Protein AF-A0A2E7A0W5-F1 (afdb_monomer)

Secondary structure (DSSP, 8-state):
-HHHHHHHHHHHHHHH---HHHHHHHHHHHHHHHHHHH----TT--HHHHHHHHHS-TTTSGGGGHHHHHHHHHHHHHHHHHHHSHHHHHHHHHHHTS--SHHHHHHHHHHHHHHHHHH-HHHHHHHHHHHHHHHHHHHHHTT----HHHHHHHHTTHHHHGGGSTT-HHHHHHTSHHHHTTTS-HHHHTTTT-------TTPPPTT---PPTT---S-GGG--HHHHH-TTS--THHHHHHHHT-

Sequence (246 aa):
MISRLGLSISHVFRKLIPDPLVIAILLTLVTILVALAWGRFEPGSDRWLTILDSWQDSKTGIWKLLAFAMQMSMILLTGHVLASTRPVRACIGLVADLPRGTGSAAAMVGFIAAATGLVNWGFGLIVGALLAREVGRRLSERNIKAHYPLIAAAGYMGLLTWHGGLSGSAPLSMTTTTGAEKVLPTAYVSEGGAIKVLDFGIAKDLSQGKTKTGAGMGTVDYMAPEQYTDAKRVDQRADVYALGMT

Radius of gyration: 25.01 Å; Cα contacts (8 Å, |Δi|>4): 232; chains: 1; bounding box: 59×53×62 Å

Foldseek 3Di:
DVVVVVVVVVVVCVVPDDDPVVVVVVVLVVVLVCCVVPNDDDPPDDSNVVSVCQQPPCCRHDVVCVVVVVVVVCLLVVLQVVCPDPVNLVVLLVQLLPDQEAVSLLVSLLVQLQVLLQAGVNNSLNSSQSSLVNNVVNCVVVVNDYDSVSSNVSSCSSVVNNCVHPHHPLVVLCVDLNSVVVPDPNVVSVVPDDDDDDPCVPPDDLVDDPDDPPPDDDDPQLADPCCVVPVNPDDCVSVVSSVVSD

Structure (mmCIF, N/CA/C/O backbone):
data_AF-A0A2E7A0W5-F1
#
_entry.id   AF-A0A2E7A0W5-F1
#
loop_
_atom_site.group_PDB
_atom_site.id
_atom_site.type_symbol
_atom_site.label_atom_id
_atom_site.label_alt_id
_atom_site.label_comp_id
_atom_site.label_asym_id
_atom_site.label_entity_id
_atom_site.label_seq_id
_atom_site.pdbx_PDB_ins_code
_atom_site.Cartn_x
_atom_site.Cartn_y
_atom_site.Cartn_z
_atom_site.occupancy
_atom_site.B_iso_or_equiv
_atom_site.auth_seq_id
_atom_site.auth_comp_id
_atom_site.auth_asym_id
_atom_site.auth_atom_id
_atom_site.pdbx_PDB_model_num
ATOM 1 N N . MET A 1 1 ? -22.097 -19.209 2.852 1.00 68.81 1 MET A N 1
ATOM 2 C CA . MET A 1 1 ? -21.655 -19.731 1.535 1.00 68.81 1 MET A CA 1
ATOM 3 C C . MET A 1 1 ? -20.421 -18.994 1.024 1.00 68.81 1 MET A C 1
ATOM 5 O O . MET A 1 1 ? -19.425 -19.656 0.776 1.00 68.81 1 MET A O 1
ATOM 9 N N . ILE A 1 2 ? -20.432 -17.656 0.982 1.00 79.69 2 ILE A N 1
ATOM 10 C CA . ILE A 1 2 ? -19.291 -16.832 0.528 1.00 79.69 2 ILE A CA 1
ATOM 11 C C . ILE A 1 2 ? -18.001 -17.100 1.329 1.00 79.69 2 ILE A C 1
ATOM 13 O O . ILE A 1 2 ? -16.942 -17.292 0.743 1.00 79.69 2 ILE A O 1
ATOM 17 N N . SER A 1 3 ? -18.086 -17.211 2.660 1.00 77.88 3 SER A N 1
ATOM 18 C CA . SER A 1 3 ? -16.915 -17.493 3.508 1.00 77.88 3 SER A CA 1
ATOM 19 C C . SER A 1 3 ? -16.262 -18.852 3.226 1.00 77.88 3 SER A C 1
ATOM 21 O O . SER A 1 3 ? -15.040 -18.949 3.197 1.00 77.88 3 SER A O 1
ATOM 23 N N . ARG A 1 4 ? -17.061 -19.898 2.972 1.00 83.12 4 ARG A N 1
ATOM 24 C CA . ARG A 1 4 ? -16.550 -21.235 2.624 1.00 83.12 4 ARG A CA 1
ATOM 25 C C . ARG A 1 4 ? -15.868 -21.233 1.258 1.00 83.12 4 ARG A C 1
ATOM 27 O O . ARG A 1 4 ? -14.782 -21.784 1.138 1.00 83.12 4 ARG A O 1
ATOM 34 N N . LEU A 1 5 ? -16.465 -20.560 0.272 1.00 90.56 5 LEU A N 1
ATOM 35 C CA . LEU A 1 5 ? -15.867 -20.392 -1.053 1.00 90.56 5 LEU A CA 1
ATOM 36 C C . LEU A 1 5 ? -14.518 -19.660 -0.964 1.00 90.56 5 LEU A C 1
ATOM 38 O O . LEU A 1 5 ? -13.530 -20.130 -1.523 1.00 90.56 5 LEU A O 1
ATOM 42 N N . GLY A 1 6 ? -14.452 -18.566 -0.198 1.00 84.88 6 GLY A N 1
ATOM 43 C CA . GLY A 1 6 ? -13.211 -17.817 0.016 1.00 84.88 6 GLY A CA 1
ATOM 44 C C . GLY A 1 6 ? -12.104 -18.656 0.663 1.00 84.88 6 GLY A C 1
ATOM 45 O O . GLY A 1 6 ? -10.953 -18.595 0.235 1.00 84.88 6 GLY A O 1
ATOM 46 N N . LEU A 1 7 ? -12.449 -19.494 1.645 1.00 86.88 7 LEU A N 1
ATOM 47 C CA . LEU A 1 7 ? -11.494 -20.405 2.287 1.00 86.88 7 LEU A CA 1
ATOM 48 C C . LEU A 1 7 ? -10.991 -21.493 1.328 1.00 86.88 7 LEU A C 1
ATOM 50 O O . LEU A 1 7 ? -9.790 -21.761 1.297 1.00 86.88 7 LEU A O 1
ATOM 54 N N . SER A 1 8 ? -11.874 -22.081 0.517 1.00 89.94 8 SER A N 1
ATOM 55 C CA . SER A 1 8 ? -11.492 -23.075 -0.494 1.00 89.94 8 SER A CA 1
ATOM 56 C C . SER A 1 8 ? -10.552 -22.488 -1.549 1.00 89.94 8 SER A C 1
ATOM 58 O O . SER A 1 8 ? -9.517 -23.087 -1.836 1.00 89.94 8 SER A O 1
ATOM 60 N N . ILE A 1 9 ? -10.856 -21.293 -2.070 1.00 91.19 9 ILE A N 1
ATOM 61 C CA . ILE A 1 9 ? -9.987 -20.593 -3.028 1.00 91.19 9 ILE A CA 1
ATOM 62 C C . ILE A 1 9 ? -8.629 -20.288 -2.389 1.00 91.19 9 ILE A C 1
ATOM 64 O O . ILE A 1 9 ? -7.597 -20.569 -2.992 1.00 91.19 9 ILE A O 1
ATOM 68 N N . SER A 1 10 ? -8.608 -19.779 -1.152 1.00 88.50 10 SER A N 1
ATOM 69 C CA . SER A 1 10 ? -7.356 -19.469 -0.450 1.00 88.50 10 SER A CA 1
ATOM 70 C C . SER A 1 10 ? -6.478 -20.706 -0.244 1.00 88.50 10 SER A C 1
ATOM 72 O O . SER A 1 10 ? -5.264 -20.630 -0.423 1.00 88.50 10 SER A O 1
ATOM 74 N N . HIS A 1 11 ? -7.074 -21.854 0.092 1.00 90.94 11 HI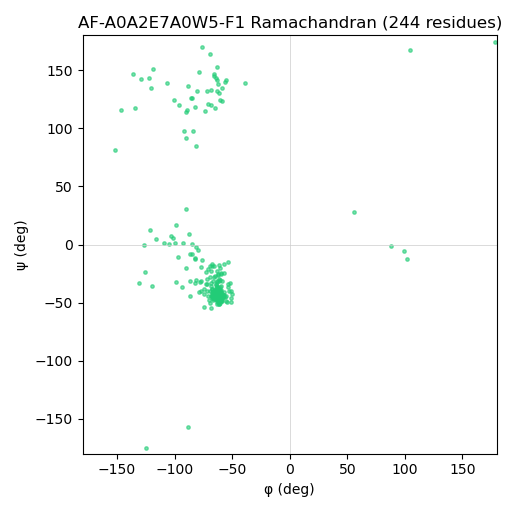S A N 1
ATOM 75 C CA . HIS A 1 11 ? -6.335 -23.102 0.276 1.00 90.94 11 HIS A CA 1
ATOM 76 C C . HIS A 1 11 ? -5.679 -23.578 -1.026 1.00 90.94 11 HIS A C 1
ATOM 78 O O . HIS A 1 11 ? -4.500 -23.924 -1.038 1.00 90.94 11 HIS A O 1
ATOM 84 N N . VAL A 1 12 ? -6.427 -23.544 -2.132 1.00 92.12 12 VAL A N 1
ATOM 85 C CA . VAL A 1 12 ? -5.922 -23.910 -3.462 1.00 92.12 12 VAL A CA 1
ATOM 86 C C . VAL A 1 12 ? -4.816 -22.951 -3.907 1.00 92.12 12 VAL A C 1
ATOM 88 O O . VAL A 1 12 ? -3.745 -23.397 -4.313 1.00 92.12 12 VAL A O 1
ATOM 91 N N . PHE A 1 13 ? -5.032 -21.643 -3.753 1.00 89.50 13 PHE A N 1
ATOM 92 C CA . PHE A 1 13 ? -4.068 -20.601 -4.109 1.00 89.50 13 PHE A CA 1
ATOM 93 C C . PHE A 1 13 ? -2.745 -20.762 -3.349 1.00 89.50 13 PHE A C 1
ATOM 95 O O . PHE A 1 13 ? -1.684 -20.776 -3.965 1.00 89.50 13 PHE A O 1
ATOM 102 N N . ARG A 1 14 ? -2.801 -20.977 -2.025 1.00 85.44 14 ARG A N 1
ATOM 103 C CA . ARG A 1 14 ? -1.613 -21.208 -1.179 1.00 85.44 14 ARG A CA 1
ATOM 104 C C . ARG A 1 14 ? -0.836 -22.471 -1.547 1.00 85.44 14 ARG A C 1
ATOM 106 O O . ARG A 1 14 ? 0.346 -22.548 -1.240 1.00 85.44 14 ARG A O 1
ATOM 113 N N . LYS A 1 15 ? -1.494 -23.467 -2.145 1.00 89.00 15 LYS A N 1
ATOM 114 C CA . LYS A 1 15 ? -0.857 -24.722 -2.564 1.00 89.00 15 LYS A CA 1
ATOM 115 C C . LYS A 1 15 ? -0.235 -24.627 -3.960 1.00 89.00 15 LYS A C 1
ATOM 117 O O . LYS A 1 15 ? 0.734 -25.326 -4.228 1.00 89.00 15 LYS A O 1
ATOM 122 N N . LEU A 1 16 ? -0.813 -23.812 -4.843 1.00 89.06 16 LEU A N 1
ATOM 123 C CA . LEU A 1 16 ? -0.416 -23.731 -6.250 1.00 89.06 16 LEU A CA 1
ATOM 124 C C . LEU A 1 16 ? 0.605 -22.640 -6.539 1.00 89.06 16 LEU A C 1
ATOM 126 O O . LEU A 1 16 ? 1.438 -22.830 -7.419 1.00 89.06 16 LEU A O 1
ATOM 130 N N . ILE A 1 17 ? 0.509 -21.494 -5.868 1.00 88.44 17 ILE A N 1
ATOM 131 C CA . ILE A 1 17 ? 1.304 -20.332 -6.252 1.00 88.44 17 ILE A CA 1
ATOM 132 C C . ILE A 1 17 ? 2.638 -20.358 -5.511 1.00 88.44 17 ILE A C 1
ATOM 134 O O . ILE A 1 17 ? 2.648 -20.277 -4.280 1.00 88.44 17 ILE A O 1
ATOM 138 N N . PRO A 1 18 ? 3.758 -20.492 -6.245 1.00 88.50 18 PRO A N 1
ATOM 139 C CA . PRO A 1 18 ? 5.078 -20.439 -5.650 1.00 88.50 18 PRO A CA 1
ATOM 140 C C . PRO A 1 18 ? 5.387 -19.024 -5.160 1.00 88.50 18 PRO A C 1
ATOM 142 O O . PRO A 1 18 ? 4.735 -18.048 -5.536 1.00 88.50 18 PRO A O 1
ATOM 145 N N . ASP A 1 19 ? 6.407 -18.923 -4.315 1.00 90.44 19 ASP A N 1
ATOM 146 C CA . ASP A 1 19 ? 6.871 -17.640 -3.800 1.00 90.44 19 ASP A CA 1
ATOM 147 C C . ASP A 1 19 ? 7.219 -16.665 -4.952 1.00 90.44 19 ASP A C 1
ATOM 149 O O . ASP A 1 19 ? 7.784 -17.099 -5.965 1.00 90.44 19 ASP A O 1
ATOM 153 N N . PRO A 1 20 ? 6.913 -15.357 -4.836 1.00 89.94 20 PRO A N 1
ATOM 154 C CA . PRO A 1 20 ? 7.241 -14.370 -5.865 1.00 89.94 20 PRO A CA 1
ATOM 155 C C . PRO A 1 20 ? 8.709 -14.388 -6.310 1.00 89.94 20 PRO A C 1
ATOM 157 O O . PRO A 1 20 ? 8.988 -14.171 -7.491 1.00 89.94 20 PRO A O 1
ATOM 160 N N . LEU A 1 21 ? 9.649 -14.694 -5.409 1.00 89.69 21 LEU A N 1
ATOM 161 C CA . LEU A 1 21 ? 11.065 -14.831 -5.745 1.00 89.69 21 LEU A CA 1
ATOM 162 C C . LEU A 1 21 ? 11.312 -16.016 -6.684 1.00 89.69 21 LEU A C 1
ATOM 164 O O . LEU A 1 21 ? 12.078 -15.896 -7.637 1.00 89.69 21 LEU A O 1
ATOM 168 N N . VAL A 1 22 ? 10.638 -17.145 -6.455 1.00 92.81 22 VAL A N 1
ATOM 169 C CA . VAL A 1 22 ? 10.733 -18.325 -7.328 1.00 92.81 22 VAL A CA 1
ATOM 170 C C . VAL A 1 22 ? 10.228 -17.978 -8.724 1.00 92.81 22 VAL A C 1
ATOM 172 O O . VAL A 1 22 ? 10.889 -18.296 -9.711 1.00 92.81 22 VAL A O 1
ATOM 175 N N . ILE A 1 23 ? 9.100 -17.270 -8.817 1.00 92.94 23 ILE A N 1
ATOM 176 C CA . ILE A 1 23 ? 8.558 -16.800 -10.098 1.00 92.94 23 ILE A CA 1
ATOM 177 C C . ILE A 1 23 ? 9.567 -15.884 -10.802 1.00 92.94 23 ILE A C 1
ATOM 179 O O . ILE A 1 23 ? 9.835 -16.075 -11.986 1.00 92.94 23 ILE A O 1
ATOM 183 N N . ALA A 1 24 ? 10.164 -14.928 -10.085 1.00 91.00 24 ALA A N 1
ATOM 184 C CA . ALA A 1 24 ? 11.151 -14.007 -10.646 1.00 91.00 24 ALA A CA 1
ATOM 185 C C . ALA A 1 24 ? 12.403 -14.731 -11.175 1.00 91.00 24 ALA A C 1
ATOM 187 O O . ALA A 1 24 ? 12.871 -14.428 -12.276 1.00 91.00 24 ALA A O 1
ATOM 188 N N . ILE A 1 25 ? 12.918 -15.721 -10.438 1.00 93.56 25 ILE A N 1
ATOM 189 C CA . ILE A 1 25 ? 14.057 -16.545 -10.869 1.00 93.56 25 ILE A CA 1
ATOM 190 C C . ILE A 1 25 ? 13.692 -17.345 -12.124 1.00 93.56 25 ILE A C 1
ATOM 192 O O . ILE A 1 25 ? 14.437 -17.321 -13.103 1.00 93.56 25 ILE A O 1
ATOM 196 N N . LEU A 1 26 ? 12.531 -18.005 -12.140 1.00 95.19 26 LEU A N 1
ATOM 197 C CA . LEU A 1 26 ? 12.076 -18.779 -13.297 1.00 95.19 26 LEU A CA 1
ATOM 198 C C . LEU A 1 26 ? 11.901 -17.900 -14.538 1.00 95.19 26 LEU A C 1
ATOM 200 O O . LEU A 1 26 ? 12.388 -18.255 -15.608 1.00 95.19 26 LEU A O 1
ATOM 204 N N . LEU A 1 27 ? 11.265 -16.735 -14.401 1.00 94.81 27 LEU A N 1
ATOM 205 C CA . LEU A 1 27 ? 11.110 -15.784 -15.502 1.00 94.81 27 LEU A CA 1
ATOM 206 C C . LEU A 1 27 ? 12.458 -15.259 -16.000 1.00 94.81 27 LEU A C 1
ATOM 208 O O . LEU A 1 27 ? 12.627 -15.093 -17.205 1.00 94.81 27 LEU A O 1
ATOM 212 N N . THR A 1 28 ? 13.428 -15.052 -15.108 1.00 94.19 28 THR A N 1
ATOM 213 C CA . THR A 1 28 ? 14.794 -14.663 -15.491 1.00 94.19 28 THR A CA 1
ATOM 214 C C . THR A 1 28 ? 15.444 -15.749 -16.346 1.00 94.19 28 THR A C 1
ATOM 216 O O . THR A 1 28 ? 15.940 -15.458 -17.432 1.00 94.19 28 THR A O 1
ATOM 219 N N . LEU A 1 29 ? 15.376 -17.013 -15.916 1.00 95.62 29 LEU A N 1
ATOM 220 C CA . LEU A 1 29 ? 15.913 -18.147 -16.673 1.00 95.62 29 LEU A CA 1
ATOM 221 C C . LEU A 1 29 ? 15.225 -18.302 -18.033 1.00 95.62 29 LEU A C 1
ATOM 223 O O . LEU A 1 29 ? 15.898 -18.453 -19.049 1.00 95.62 29 LEU A O 1
ATOM 227 N N . VAL A 1 30 ? 13.894 -18.210 -18.075 1.00 96.88 30 VAL A N 1
ATOM 228 C CA . VAL A 1 30 ? 13.128 -18.261 -19.328 1.00 96.88 30 VAL A CA 1
ATOM 229 C C . VAL A 1 30 ? 13.537 -17.119 -20.258 1.00 96.88 30 VAL A C 1
ATOM 231 O O . VAL A 1 30 ? 13.766 -17.354 -21.440 1.00 96.88 30 VAL A O 1
ATOM 234 N N . THR A 1 31 ? 13.694 -15.903 -19.734 1.00 95.12 31 THR A N 1
ATOM 235 C CA . THR A 1 31 ? 14.120 -14.737 -20.523 1.00 95.12 31 THR A CA 1
ATOM 236 C C . THR A 1 31 ? 15.517 -14.943 -21.106 1.00 95.12 31 THR A C 1
ATOM 238 O O . THR A 1 31 ? 15.729 -14.660 -22.281 1.00 95.12 31 THR A O 1
ATOM 241 N N . ILE A 1 32 ? 16.450 -15.505 -20.330 1.00 95.31 32 ILE A N 1
ATOM 242 C CA . ILE A 1 32 ? 17.797 -15.859 -20.798 1.00 95.31 32 ILE A CA 1
ATOM 243 C C . ILE A 1 32 ? 17.732 -16.906 -21.919 1.00 95.31 32 ILE A C 1
ATOM 245 O O . ILE A 1 32 ? 18.380 -16.738 -22.949 1.00 95.31 32 ILE A O 1
ATOM 249 N N . LEU A 1 33 ? 16.926 -17.962 -21.763 1.00 96.06 33 LEU A N 1
ATOM 250 C CA . LEU A 1 33 ? 16.770 -19.004 -22.786 1.00 96.06 33 LEU A CA 1
ATOM 251 C C . LEU A 1 33 ? 16.175 -18.447 -24.084 1.00 96.06 33 LEU A C 1
ATOM 253 O O . LEU A 1 33 ? 16.664 -18.749 -25.172 1.00 96.06 33 LEU A O 1
ATOM 257 N N . VAL A 1 34 ? 15.152 -17.598 -23.975 1.00 96.75 34 VAL A N 1
ATOM 258 C CA . VAL A 1 34 ? 14.539 -16.922 -25.125 1.00 96.75 34 VAL A CA 1
ATOM 259 C C . VAL A 1 34 ? 15.539 -15.978 -25.796 1.00 96.75 34 VAL A C 1
ATOM 261 O O . VAL A 1 34 ? 15.630 -15.968 -27.023 1.00 96.75 34 VAL A O 1
ATOM 264 N N . ALA A 1 35 ? 16.333 -15.234 -25.021 1.00 95.12 35 ALA A N 1
ATOM 265 C CA . ALA A 1 35 ? 17.380 -14.364 -25.548 1.00 95.12 35 ALA A CA 1
ATOM 266 C C . ALA A 1 35 ? 18.480 -15.158 -26.271 1.00 95.12 35 ALA A C 1
ATOM 268 O O . ALA A 1 35 ? 18.932 -14.740 -27.330 1.00 95.12 35 ALA A O 1
ATOM 269 N N . LEU A 1 36 ? 18.879 -16.329 -25.771 1.00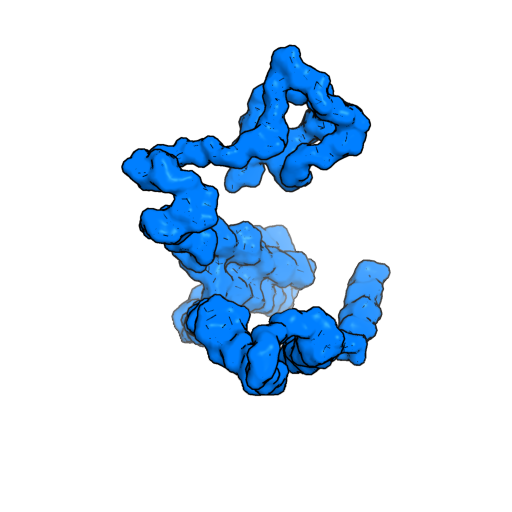 93.19 36 LEU A N 1
ATOM 270 C CA . LEU A 1 36 ? 19.849 -17.190 -26.457 1.00 93.19 36 LEU A CA 1
ATOM 271 C C . LEU A 1 36 ? 19.300 -17.771 -27.768 1.00 93.19 36 LEU A C 1
ATOM 273 O O . LEU A 1 36 ? 20.041 -17.871 -28.749 1.00 93.19 36 LEU A O 1
ATOM 277 N N . ALA A 1 37 ? 18.019 -18.147 -27.787 1.00 94.19 37 ALA A N 1
ATOM 278 C CA . ALA A 1 37 ? 17.377 -18.765 -28.944 1.00 94.19 37 ALA A CA 1
ATOM 279 C C . ALA A 1 37 ? 17.030 -17.758 -30.055 1.00 94.19 37 ALA A C 1
ATOM 281 O O . ALA A 1 37 ? 17.210 -18.063 -31.233 1.00 94.19 37 ALA A O 1
ATOM 282 N N . TRP A 1 38 ? 16.550 -16.564 -29.692 1.00 95.56 38 TRP A N 1
ATOM 283 C CA . TRP A 1 38 ? 15.999 -15.575 -30.633 1.00 95.56 38 TRP A CA 1
ATOM 284 C C . TRP A 1 38 ? 16.627 -14.177 -30.550 1.00 95.56 38 TRP A C 1
ATOM 286 O O . TRP A 1 38 ? 16.232 -13.284 -31.303 1.00 95.56 38 TRP A O 1
ATOM 296 N N . GLY A 1 39 ? 17.595 -13.959 -29.662 1.00 89.62 39 GLY A N 1
ATOM 297 C CA . GLY A 1 39 ? 18.275 -12.675 -29.519 1.00 89.62 39 GLY A CA 1
ATOM 298 C C . GLY A 1 39 ? 19.102 -12.312 -30.749 1.00 89.62 39 GLY A C 1
ATOM 299 O O . GLY A 1 39 ? 19.692 -13.164 -31.418 1.00 89.62 39 GLY A O 1
ATOM 300 N N . ARG A 1 40 ? 19.147 -11.013 -31.049 1.00 92.00 40 ARG A N 1
ATOM 301 C CA . ARG A 1 40 ? 20.018 -10.451 -32.082 1.00 92.00 40 ARG A CA 1
ATOM 302 C C . ARG A 1 40 ? 21.285 -9.945 -31.409 1.00 92.00 40 ARG A C 1
ATOM 304 O O . ARG A 1 40 ? 21.207 -9.074 -30.551 1.00 92.00 40 ARG A O 1
ATOM 311 N N . PHE A 1 41 ? 22.419 -10.502 -31.810 1.00 92.69 41 PHE A N 1
ATOM 312 C CA . PHE A 1 41 ? 23.734 -10.195 -31.254 1.00 92.69 41 PHE A CA 1
ATOM 313 C C . PHE A 1 41 ? 24.633 -9.623 -32.344 1.00 92.69 41 PHE A C 1
ATOM 315 O O . PHE A 1 41 ? 24.463 -9.954 -33.522 1.00 92.69 41 PHE A O 1
ATOM 322 N N . GLU A 1 42 ? 25.578 -8.770 -31.957 1.00 90.94 42 GLU A N 1
ATOM 323 C CA . GLU A 1 42 ? 26.577 -8.251 -32.886 1.00 90.94 42 GLU A CA 1
ATOM 324 C C . GLU A 1 42 ? 27.464 -9.392 -33.421 1.00 90.94 42 GLU A C 1
ATOM 326 O O . GLU A 1 42 ? 27.792 -10.329 -32.685 1.00 90.94 42 GLU A O 1
ATOM 331 N N . PRO A 1 43 ? 27.852 -9.366 -34.710 1.00 87.69 43 PRO A N 1
ATOM 332 C CA . PRO A 1 43 ? 28.704 -10.404 -35.276 1.00 87.69 43 PRO A CA 1
ATOM 333 C C . PRO A 1 43 ? 30.037 -10.510 -34.522 1.00 87.69 43 PRO A C 1
ATOM 335 O O . PRO A 1 43 ? 30.778 -9.538 -34.426 1.00 87.69 43 PRO A O 1
ATOM 338 N N . GLY A 1 44 ? 30.352 -11.704 -34.013 1.00 86.44 44 GLY A N 1
ATOM 339 C CA . GLY A 1 44 ? 31.598 -11.971 -33.285 1.00 86.44 44 GLY A CA 1
ATOM 340 C C . GLY A 1 44 ? 31.554 -11.694 -31.779 1.00 86.44 44 GLY A C 1
ATOM 341 O O . GLY A 1 44 ? 32.551 -11.963 -31.110 1.00 86.44 44 GLY A O 1
ATOM 342 N N . SER A 1 45 ? 30.433 -11.216 -31.224 1.00 89.31 45 SER A N 1
ATOM 343 C CA . SER A 1 45 ? 30.285 -11.076 -29.773 1.00 89.31 45 SER A CA 1
ATOM 344 C C . SER A 1 45 ? 29.956 -12.412 -29.093 1.00 89.31 45 SER A C 1
ATOM 346 O O . SER A 1 45 ? 29.285 -13.286 -29.656 1.00 89.31 45 SER A O 1
ATOM 348 N N . ASP A 1 46 ? 30.418 -12.577 -27.852 1.00 92.19 46 ASP A N 1
ATOM 349 C CA . ASP A 1 46 ? 29.999 -13.695 -27.011 1.00 92.19 46 ASP A CA 1
ATOM 350 C C . ASP A 1 46 ? 28.561 -13.445 -26.535 1.00 92.19 46 ASP A C 1
ATOM 352 O O . ASP A 1 46 ? 28.271 -12.493 -25.799 1.00 92.19 46 ASP A O 1
ATOM 356 N N . ARG A 1 47 ? 27.639 -14.306 -26.978 1.00 91.50 47 ARG A N 1
ATOM 357 C CA . ARG A 1 47 ? 26.208 -14.183 -26.675 1.00 91.50 47 ARG A CA 1
ATOM 358 C C . ARG A 1 47 ? 25.926 -14.282 -25.179 1.00 91.50 47 ARG A C 1
ATOM 360 O O . ARG A 1 47 ? 25.042 -13.585 -24.691 1.00 91.50 47 ARG A O 1
ATOM 367 N N . TRP A 1 48 ? 26.654 -15.136 -24.459 1.00 92.56 48 TRP A N 1
ATOM 368 C CA . TRP A 1 48 ? 26.443 -15.333 -23.029 1.00 92.56 48 TRP A CA 1
ATOM 369 C C . TRP A 1 48 ? 26.890 -14.109 -22.238 1.00 92.56 48 TRP A C 1
ATOM 371 O O . TRP A 1 48 ? 26.118 -13.599 -21.426 1.00 92.56 48 TRP A O 1
ATOM 381 N N . LEU A 1 49 ? 28.086 -13.590 -22.530 1.00 92.56 49 LEU A N 1
ATOM 382 C CA . LEU A 1 49 ? 28.580 -12.362 -21.902 1.00 92.56 49 LEU A CA 1
ATOM 383 C C . LEU A 1 49 ? 27.664 -11.174 -22.208 1.00 92.56 49 LEU A C 1
ATOM 385 O O . LEU A 1 49 ? 27.293 -10.452 -21.292 1.00 92.56 49 LEU A O 1
ATOM 389 N N . THR A 1 50 ? 27.193 -11.039 -23.452 1.00 93.69 50 THR A N 1
ATOM 390 C CA . THR A 1 50 ? 26.263 -9.960 -23.837 1.00 93.69 50 THR A CA 1
ATOM 391 C C . THR A 1 50 ? 24.957 -10.006 -23.028 1.00 93.69 50 THR A C 1
ATOM 393 O O . THR A 1 50 ? 24.450 -8.971 -22.588 1.00 93.69 50 THR A O 1
ATOM 396 N N . ILE A 1 51 ? 24.394 -11.203 -22.812 1.00 94.19 51 ILE A N 1
ATOM 397 C CA . ILE A 1 51 ? 23.183 -11.378 -21.992 1.00 94.19 51 ILE A CA 1
ATOM 398 C C . ILE A 1 51 ? 23.475 -11.076 -20.524 1.00 94.19 51 ILE A C 1
ATOM 400 O O . ILE A 1 51 ? 22.673 -10.398 -19.882 1.00 94.19 51 ILE A O 1
ATOM 404 N N . LEU A 1 52 ? 24.597 -11.565 -19.993 1.00 93.62 52 LEU A N 1
ATOM 405 C CA . LEU A 1 52 ? 24.981 -11.329 -18.605 1.00 93.62 52 LEU A CA 1
ATOM 406 C C . LEU A 1 52 ? 25.181 -9.833 -18.341 1.00 93.62 52 LEU A C 1
ATOM 408 O O . LEU A 1 52 ? 24.638 -9.325 -17.363 1.00 93.62 52 LEU A O 1
ATOM 412 N N . ASP A 1 53 ? 25.865 -9.132 -19.245 1.00 93.12 53 ASP A N 1
ATOM 413 C CA . ASP A 1 53 ? 26.074 -7.684 -19.200 1.00 93.12 53 ASP A CA 1
ATOM 414 C C . ASP A 1 53 ? 24.754 -6.920 -19.249 1.00 93.12 53 ASP A C 1
ATOM 416 O O . ASP A 1 53 ? 24.536 -6.011 -18.451 1.00 93.12 53 ASP A O 1
ATOM 420 N N . SER A 1 54 ? 23.824 -7.346 -20.105 1.00 92.25 54 SER A N 1
ATOM 421 C CA . SER A 1 54 ?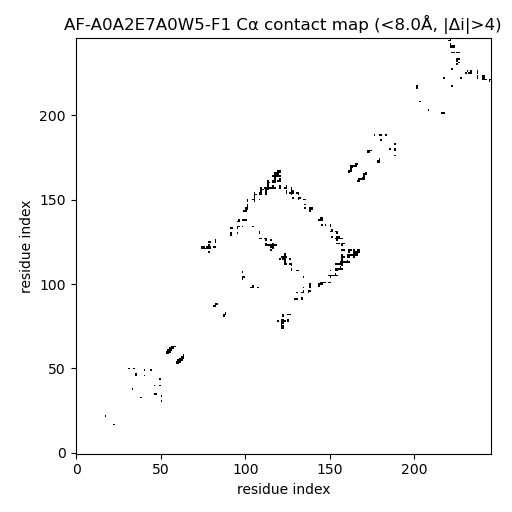 22.479 -6.763 -20.165 1.00 92.25 54 SER A CA 1
ATOM 422 C C . SER A 1 54 ? 21.681 -7.013 -18.880 1.00 92.25 54 SER A C 1
ATOM 424 O O . SER A 1 54 ? 20.947 -6.144 -18.413 1.00 92.25 54 SER A O 1
ATOM 426 N N . TRP A 1 55 ? 21.815 -8.198 -18.281 1.00 93.19 55 TRP A N 1
ATOM 427 C CA . TRP A 1 55 ? 21.108 -8.564 -17.055 1.00 93.19 55 TRP A CA 1
ATOM 428 C C . TRP A 1 55 ? 21.646 -7.823 -15.825 1.00 93.19 55 TRP A C 1
ATOM 430 O O . TRP A 1 55 ? 20.854 -7.376 -14.994 1.00 93.19 55 TRP A O 1
ATOM 440 N N . GLN A 1 56 ? 22.966 -7.650 -15.717 1.00 92.75 56 GLN A N 1
ATOM 441 C CA . GLN A 1 56 ? 23.609 -6.907 -14.628 1.00 92.75 56 GLN A CA 1
ATOM 442 C C . GLN A 1 56 ? 23.664 -5.393 -14.868 1.00 92.75 56 GLN A C 1
ATOM 444 O O . GLN A 1 56 ? 24.201 -4.668 -14.031 1.00 92.75 56 GLN A O 1
ATOM 449 N N . ASP A 1 57 ? 23.149 -4.891 -15.990 1.00 91.75 57 ASP A N 1
ATOM 450 C CA . ASP A 1 57 ? 23.218 -3.468 -16.293 1.00 91.75 57 ASP A CA 1
ATOM 451 C C . ASP A 1 57 ? 22.454 -2.632 -15.253 1.00 91.75 57 ASP A C 1
ATOM 453 O O . ASP A 1 57 ? 21.341 -2.950 -14.823 1.00 91.75 57 ASP A O 1
ATOM 457 N N . SER A 1 58 ? 23.054 -1.510 -14.865 1.00 85.19 58 SER A N 1
ATOM 458 C CA . SER A 1 58 ? 22.501 -0.623 -13.837 1.00 85.19 58 SER A CA 1
ATOM 459 C C . SER A 1 58 ? 21.283 0.179 -14.305 1.00 85.19 58 SER A C 1
ATOM 461 O O . SER A 1 58 ? 20.475 0.606 -13.479 1.00 85.19 58 SER A O 1
ATOM 463 N N . LYS A 1 59 ? 21.123 0.391 -15.618 1.00 85.69 59 LYS A N 1
ATOM 464 C CA . LYS A 1 59 ? 20.064 1.237 -16.194 1.00 85.69 59 LYS A CA 1
ATOM 465 C C . LYS A 1 59 ? 18.868 0.432 -16.692 1.00 85.69 59 LYS A C 1
ATOM 467 O O . LYS A 1 59 ? 17.739 0.927 -16.669 1.00 85.69 59 LYS A O 1
ATOM 472 N N . THR A 1 60 ? 19.108 -0.783 -17.163 1.00 86.25 60 THR A N 1
ATOM 473 C CA . THR A 1 60 ? 18.133 -1.622 -17.870 1.00 86.25 60 THR A CA 1
ATOM 474 C C . THR A 1 60 ? 17.968 -3.007 -17.254 1.00 86.25 60 THR A C 1
ATOM 476 O O . THR A 1 60 ? 16.894 -3.588 -17.396 1.00 86.25 60 THR A O 1
ATOM 479 N N . GLY A 1 61 ? 18.978 -3.490 -16.529 1.00 88.06 61 GLY A N 1
ATOM 480 C CA . GLY A 1 61 ? 19.000 -4.803 -15.900 1.00 88.06 61 GLY A CA 1
ATOM 481 C C . GLY A 1 61 ? 18.412 -4.833 -14.487 1.00 88.06 61 GLY A C 1
ATOM 482 O O . GLY A 1 61 ? 17.613 -3.982 -14.080 1.00 88.06 61 GLY A O 1
ATOM 483 N N . ILE A 1 62 ? 18.821 -5.842 -13.717 1.00 87.50 62 ILE A N 1
ATOM 484 C CA . ILE A 1 62 ? 18.259 -6.176 -12.401 1.00 87.50 62 ILE A CA 1
ATOM 485 C C . ILE A 1 62 ? 18.421 -5.054 -11.366 1.00 87.50 62 ILE A C 1
ATOM 487 O O . ILE A 1 62 ? 17.568 -4.874 -10.495 1.00 87.50 62 ILE A O 1
ATOM 491 N N . TRP A 1 63 ? 19.476 -4.246 -11.480 1.00 88.69 63 TRP A N 1
ATOM 492 C CA . TRP A 1 63 ? 19.777 -3.197 -10.503 1.00 88.69 63 TRP A CA 1
ATOM 493 C C . TRP A 1 63 ? 18.989 -1.908 -10.715 1.00 88.69 63 TRP A C 1
ATOM 495 O O . TRP A 1 63 ? 18.939 -1.079 -9.804 1.00 88.69 63 TRP A O 1
ATOM 505 N N . LYS A 1 64 ? 18.309 -1.757 -11.859 1.00 86.44 64 LYS A N 1
ATOM 506 C CA . LYS A 1 64 ? 17.503 -0.571 -12.186 1.00 86.44 64 LYS A CA 1
ATOM 507 C C . LYS A 1 64 ? 16.514 -0.212 -11.078 1.00 86.44 64 LYS A C 1
ATOM 509 O O . LYS A 1 64 ? 16.295 0.960 -10.780 1.00 86.44 64 LYS A O 1
ATOM 514 N N . LEU A 1 65 ? 15.897 -1.229 -10.481 1.00 84.00 65 LEU A N 1
ATOM 515 C CA . LEU A 1 65 ? 14.871 -1.062 -9.457 1.00 84.00 65 LEU A CA 1
ATOM 516 C C . LEU A 1 65 ? 15.408 -1.245 -8.038 1.00 84.00 65 LEU A C 1
ATOM 518 O O . LEU A 1 65 ? 14.621 -1.121 -7.108 1.00 84.00 65 LEU A O 1
ATOM 522 N N . LEU A 1 66 ? 16.708 -1.497 -7.835 1.00 88.56 66 LEU A N 1
ATOM 523 C CA . LEU A 1 66 ? 17.246 -1.761 -6.497 1.00 88.56 66 LEU A CA 1
ATOM 524 C C . LEU A 1 66 ? 17.043 -0.558 -5.573 1.00 88.56 66 LEU A C 1
ATOM 526 O O . LEU A 1 66 ? 16.490 -0.707 -4.487 1.00 88.56 66 LEU A O 1
ATOM 530 N N . ALA A 1 67 ? 17.442 0.639 -6.011 1.00 85.06 67 ALA A N 1
ATOM 531 C CA . ALA A 1 67 ? 17.280 1.852 -5.210 1.00 85.06 67 ALA A CA 1
ATOM 532 C C . ALA A 1 67 ? 15.802 2.106 -4.872 1.00 85.06 67 ALA A C 1
ATOM 534 O O . ALA A 1 67 ? 15.462 2.352 -3.716 1.00 85.06 67 ALA A O 1
ATOM 535 N N . PHE A 1 68 ? 14.919 1.956 -5.863 1.00 83.81 68 PHE A N 1
ATOM 536 C CA . PHE A 1 68 ? 13.476 2.086 -5.676 1.00 83.81 68 PHE A CA 1
ATOM 537 C C . PHE A 1 68 ? 12.922 1.033 -4.700 1.00 83.81 68 PHE A C 1
ATOM 539 O O . PHE A 1 68 ? 12.218 1.372 -3.753 1.00 83.81 68 PHE A O 1
ATOM 546 N N . ALA A 1 69 ? 13.285 -0.240 -4.858 1.00 86.44 69 ALA A N 1
ATOM 547 C CA . ALA A 1 69 ? 12.854 -1.325 -3.980 1.00 86.44 69 ALA A CA 1
ATOM 548 C C . ALA A 1 69 ? 13.345 -1.127 -2.537 1.00 86.44 69 ALA A C 1
ATOM 550 O O . ALA A 1 69 ? 12.588 -1.357 -1.590 1.00 86.44 69 ALA A O 1
ATOM 551 N N . MET A 1 70 ? 14.578 -0.645 -2.356 1.00 90.94 70 MET A N 1
ATOM 552 C CA . MET A 1 70 ? 15.131 -0.308 -1.044 1.00 90.94 70 MET A CA 1
ATOM 553 C C . MET A 1 70 ? 14.375 0.850 -0.393 1.00 90.94 70 MET A C 1
ATOM 555 O O . MET A 1 70 ? 14.048 0.766 0.790 1.00 90.94 70 MET A O 1
ATOM 559 N N . GLN A 1 71 ? 14.035 1.893 -1.155 1.00 87.31 71 GLN A N 1
ATOM 560 C CA . GLN A 1 71 ? 13.207 3.000 -0.671 1.00 87.31 71 GLN A CA 1
ATOM 561 C C . GLN A 1 71 ? 11.835 2.499 -0.202 1.00 87.31 71 GLN A C 1
ATOM 563 O O . GLN A 1 71 ? 11.430 2.786 0.924 1.00 87.31 71 GLN A O 1
ATOM 568 N N . MET A 1 72 ? 11.150 1.686 -1.011 1.00 85.38 72 MET A N 1
ATOM 569 C CA . MET A 1 72 ? 9.840 1.128 -0.652 1.00 85.38 72 MET A CA 1
ATOM 570 C C . MET A 1 72 ? 9.917 0.206 0.575 1.00 85.38 72 MET A C 1
ATOM 572 O O . MET A 1 72 ? 9.069 0.289 1.466 1.00 85.38 72 MET A O 1
ATOM 576 N N . SER A 1 73 ? 10.966 -0.617 0.673 1.00 89.38 73 SER A N 1
ATOM 577 C CA . SER A 1 73 ? 11.211 -1.491 1.829 1.00 89.38 73 SER A CA 1
ATOM 578 C C . SER A 1 73 ? 11.461 -0.690 3.106 1.00 89.38 73 SER A C 1
ATOM 580 O O . SER A 1 73 ? 10.916 -1.019 4.158 1.00 89.38 73 SER A O 1
ATOM 582 N N . MET A 1 74 ? 12.241 0.391 3.019 1.00 90.69 74 MET A N 1
ATOM 583 C CA . MET A 1 74 ? 12.484 1.289 4.147 1.00 90.69 74 MET A CA 1
ATOM 584 C C . MET A 1 74 ? 11.218 2.004 4.595 1.00 90.69 74 MET A C 1
ATOM 586 O O . MET A 1 74 ? 10.990 2.087 5.798 1.00 90.69 74 MET A O 1
ATOM 590 N N . ILE A 1 75 ? 10.364 2.460 3.677 1.00 87.44 75 ILE A N 1
ATOM 591 C CA . ILE A 1 75 ? 9.091 3.096 4.044 1.00 87.44 75 ILE A CA 1
ATOM 592 C C . ILE A 1 75 ? 8.199 2.122 4.827 1.00 87.44 75 ILE A C 1
ATOM 594 O O . ILE A 1 75 ? 7.670 2.486 5.878 1.00 87.44 75 ILE A O 1
ATOM 598 N N . LEU A 1 76 ? 8.076 0.871 4.373 1.00 86.69 76 LEU A N 1
ATOM 599 C CA . LEU A 1 76 ? 7.300 -0.149 5.086 1.00 86.69 76 LEU A CA 1
ATOM 600 C C . LEU A 1 76 ? 7.916 -0.515 6.439 1.00 86.69 76 LEU A C 1
ATOM 602 O O . LEU A 1 76 ? 7.201 -0.566 7.441 1.00 86.69 76 LEU A O 1
ATOM 606 N N . LEU A 1 77 ? 9.231 -0.748 6.491 1.00 92.06 77 LEU A N 1
ATOM 607 C CA . LEU A 1 77 ? 9.920 -1.118 7.726 1.00 92.06 77 LEU A CA 1
ATOM 608 C C . LEU A 1 77 ? 9.826 -0.001 8.766 1.00 92.06 77 LEU A C 1
ATOM 610 O O . LEU A 1 77 ? 9.447 -0.251 9.907 1.00 92.06 77 LEU A O 1
ATOM 614 N N . THR A 1 78 ? 10.143 1.233 8.382 1.00 92.19 78 THR A N 1
ATOM 615 C CA . THR A 1 78 ? 10.090 2.385 9.291 1.00 92.19 78 THR A CA 1
ATOM 616 C C . THR A 1 78 ? 8.659 2.694 9.720 1.00 92.19 78 THR A C 1
ATOM 618 O O . THR A 1 78 ? 8.427 2.921 10.907 1.00 92.19 78 THR A O 1
ATOM 621 N N . GLY A 1 79 ? 7.685 2.594 8.809 1.00 89.88 79 GLY A N 1
ATOM 622 C CA . GLY A 1 79 ? 6.262 2.689 9.135 1.00 89.88 79 GLY A CA 1
ATOM 623 C C . GLY A 1 79 ? 5.831 1.638 10.161 1.00 89.88 79 GLY A C 1
ATOM 624 O O . GLY A 1 79 ? 5.160 1.963 11.142 1.00 89.88 79 GLY A O 1
ATOM 625 N N . HIS A 1 80 ? 6.283 0.392 10.002 1.00 90.88 80 HIS A N 1
ATOM 626 C CA . HIS A 1 80 ? 6.025 -0.686 10.955 1.00 90.88 80 HIS A CA 1
ATOM 627 C C . HIS A 1 80 ? 6.690 -0.459 12.316 1.00 90.88 80 HIS A C 1
ATOM 629 O O . HIS A 1 80 ? 6.053 -0.658 13.357 1.00 90.88 80 HIS A O 1
ATOM 635 N N . VAL A 1 81 ? 7.958 -0.042 12.324 1.00 93.56 81 VAL A N 1
ATOM 636 C CA . VAL A 1 81 ? 8.708 0.261 13.548 1.00 93.56 81 VAL A CA 1
ATOM 637 C C . VAL A 1 81 ? 8.009 1.376 14.319 1.00 93.56 81 VAL A C 1
ATOM 639 O O . VAL A 1 81 ? 7.726 1.200 15.504 1.00 93.56 81 VAL A O 1
ATOM 642 N N . LEU A 1 82 ? 7.644 2.472 13.645 1.00 92.75 82 LEU A N 1
ATOM 643 C CA . LEU A 1 82 ? 6.916 3.591 14.240 1.00 92.75 82 LEU A CA 1
ATOM 644 C C . LEU A 1 82 ? 5.570 3.140 14.819 1.00 92.75 82 LEU A C 1
ATOM 646 O O . LEU A 1 82 ? 5.279 3.415 15.985 1.00 92.75 82 LEU A O 1
ATOM 650 N N . ALA A 1 83 ? 4.779 2.389 14.049 1.00 89.44 83 ALA A N 1
ATOM 651 C CA . ALA A 1 83 ? 3.486 1.872 14.496 1.00 89.44 83 ALA A CA 1
ATOM 652 C C . ALA A 1 83 ? 3.598 0.909 15.692 1.00 89.44 83 ALA A C 1
ATOM 654 O O . ALA A 1 83 ? 2.667 0.771 16.486 1.00 89.44 83 ALA A O 1
ATOM 655 N N . SER A 1 84 ? 4.748 0.253 15.848 1.00 88.94 84 SER A N 1
ATOM 656 C CA . SER A 1 84 ? 5.010 -0.680 16.941 1.00 88.94 84 SER A CA 1
ATOM 657 C C . SER A 1 84 ? 5.501 -0.017 18.226 1.00 88.94 84 SER A C 1
ATOM 659 O O . SER A 1 84 ? 5.573 -0.703 19.249 1.00 88.94 84 SER A O 1
ATOM 661 N N . THR A 1 85 ? 5.808 1.282 18.208 1.00 95.19 85 THR A N 1
ATOM 662 C CA . THR A 1 85 ? 6.281 2.015 19.389 1.00 95.19 85 THR A CA 1
ATOM 663 C C . THR A 1 85 ? 5.236 2.053 20.510 1.00 95.19 85 THR A C 1
ATOM 665 O O . THR A 1 85 ? 4.024 1.997 20.283 1.00 95.19 85 THR A O 1
ATOM 668 N N . ARG A 1 86 ? 5.709 2.170 21.760 1.00 95.81 86 ARG A N 1
ATOM 669 C CA . ARG A 1 86 ? 4.838 2.250 22.947 1.00 95.81 86 ARG A CA 1
ATOM 670 C C . ARG A 1 86 ? 3.809 3.390 22.867 1.00 95.81 86 ARG A C 1
ATOM 672 O O . ARG A 1 86 ? 2.650 3.108 23.165 1.00 95.81 86 ARG A O 1
ATOM 679 N N . PRO A 1 87 ? 4.163 4.621 22.440 1.00 95.25 87 PRO A N 1
ATOM 680 C CA . PRO A 1 87 ? 3.197 5.716 22.355 1.00 95.25 87 PRO A CA 1
ATOM 681 C C . PRO A 1 87 ? 2.067 5.429 21.365 1.00 95.25 87 PRO A C 1
ATOM 683 O O . PRO A 1 87 ? 0.901 5.586 21.713 1.00 95.25 87 PRO A O 1
ATOM 686 N N . VAL A 1 88 ? 2.383 4.925 20.166 1.00 93.69 88 VAL A N 1
ATOM 687 C CA . VAL A 1 88 ? 1.355 4.608 19.160 1.00 93.69 88 VAL A CA 1
ATOM 688 C C . VAL A 1 88 ? 0.445 3.490 19.663 1.00 93.69 88 VAL A C 1
ATOM 690 O O . VAL A 1 88 ? -0.775 3.614 19.582 1.00 93.69 88 VAL A O 1
ATOM 693 N N . ARG A 1 89 ? 1.002 2.425 20.255 1.00 92.56 89 ARG A N 1
ATOM 694 C CA . ARG A 1 89 ? 0.193 1.344 20.843 1.00 92.56 89 ARG A CA 1
ATOM 695 C C . ARG A 1 89 ? -0.723 1.837 21.965 1.00 92.56 89 ARG A C 1
ATOM 697 O O . ARG A 1 89 ? -1.863 1.386 22.038 1.00 92.56 89 ARG A O 1
ATOM 704 N N . ALA A 1 90 ? -0.253 2.760 22.805 1.00 94.50 90 ALA A N 1
ATOM 705 C CA . ALA A 1 90 ? -1.074 3.374 23.846 1.00 94.50 90 ALA A CA 1
ATOM 706 C C . ALA A 1 90 ? -2.233 4.183 23.241 1.00 94.50 90 ALA A C 1
ATOM 708 O O . ALA A 1 90 ? -3.382 3.981 23.630 1.00 94.50 90 ALA A O 1
ATOM 709 N N . CYS A 1 91 ? -1.959 5.016 22.233 1.00 95.31 91 CYS A N 1
ATOM 710 C CA . CYS A 1 91 ? -2.990 5.764 21.510 1.00 95.31 91 CYS A CA 1
ATOM 711 C C . CYS A 1 91 ? -4.020 4.838 20.849 1.00 95.31 91 CYS A C 1
ATOM 713 O O . CYS A 1 91 ? -5.219 5.068 20.977 1.00 95.31 91 CYS A O 1
ATOM 715 N N . ILE A 1 92 ? -3.571 3.762 20.194 1.00 95.00 92 ILE A N 1
ATOM 716 C CA . ILE A 1 92 ? -4.456 2.748 19.603 1.00 95.00 92 ILE A CA 1
ATOM 717 C C . ILE A 1 92 ? -5.369 2.144 20.676 1.00 95.00 92 ILE A C 1
ATOM 719 O O . ILE A 1 92 ? -6.567 2.022 20.444 1.00 95.00 92 ILE A O 1
ATOM 723 N N . GLY A 1 93 ? -4.827 1.809 21.851 1.00 93.75 93 GLY A N 1
ATOM 724 C CA . GLY A 1 93 ? -5.608 1.280 22.970 1.00 93.75 93 GLY A CA 1
ATOM 725 C C . GLY A 1 93 ? -6.683 2.253 23.459 1.00 93.75 93 GLY A C 1
ATOM 726 O O . GLY A 1 93 ? -7.835 1.852 23.596 1.00 93.75 93 GLY A O 1
ATOM 727 N N . LEU A 1 94 ? -6.328 3.528 23.656 1.00 94.81 94 LEU A N 1
ATOM 728 C CA . LEU A 1 94 ? -7.271 4.575 24.075 1.00 94.81 94 LEU A CA 1
ATOM 729 C C . LEU A 1 94 ? -8.414 4.742 23.072 1.00 94.81 94 LEU A C 1
ATOM 731 O O . LEU A 1 94 ? -9.583 4.830 23.443 1.00 94.81 94 LEU A O 1
ATOM 735 N N . VAL A 1 95 ? -8.073 4.767 21.787 1.00 95.94 95 VAL A N 1
ATOM 736 C CA . VAL A 1 95 ? -9.052 4.964 20.722 1.00 95.94 95 VAL A CA 1
ATOM 737 C C . VAL A 1 95 ? -9.927 3.722 20.537 1.00 95.94 95 VAL A C 1
ATOM 739 O O . VAL A 1 95 ? -11.118 3.840 20.257 1.00 95.94 95 VAL A O 1
ATOM 742 N N . ALA A 1 96 ? -9.382 2.523 20.743 1.00 96.19 96 ALA A N 1
ATOM 743 C CA . ALA A 1 96 ? -10.111 1.271 20.570 1.00 96.19 96 ALA A CA 1
ATOM 744 C C . ALA A 1 96 ? -11.263 1.059 21.566 1.00 96.19 96 ALA A C 1
ATOM 746 O O . ALA A 1 96 ? -12.169 0.268 21.288 1.00 96.19 96 ALA A O 1
ATOM 747 N N . ASP A 1 97 ? -11.269 1.780 22.689 1.00 95.06 97 ASP A N 1
ATOM 748 C CA . ASP A 1 97 ? -12.349 1.737 23.676 1.00 95.06 97 ASP A CA 1
ATOM 749 C C . ASP A 1 97 ? -13.543 2.646 23.306 1.00 95.06 97 ASP A C 1
ATOM 751 O O . ASP A 1 97 ? -14.629 2.500 23.871 1.00 95.06 97 ASP A O 1
ATOM 755 N N . LEU A 1 98 ? -13.416 3.544 22.325 1.00 95.69 98 LEU A N 1
ATOM 756 C CA . LEU A 1 98 ? -14.489 4.478 21.943 1.00 95.69 98 LEU A CA 1
ATOM 757 C C . LEU A 1 98 ? -15.692 3.821 21.230 1.00 95.69 98 LEU A C 1
ATOM 759 O O . LEU A 1 98 ? -16.831 4.160 21.570 1.00 95.69 98 LEU A O 1
ATOM 763 N N . PRO A 1 99 ? -15.517 2.902 20.255 1.00 96.75 99 PRO A N 1
ATOM 764 C CA . PRO A 1 99 ? -16.636 2.358 19.491 1.00 96.75 99 PRO A CA 1
ATOM 765 C C . PRO A 1 99 ? -17.607 1.555 20.351 1.00 96.75 99 PRO A C 1
ATOM 767 O O . PRO A 1 99 ? -17.193 0.795 21.229 1.00 96.75 99 PRO A O 1
ATOM 770 N N . ARG A 1 100 ? -18.902 1.668 20.035 1.00 95.12 100 ARG A N 1
ATOM 771 C CA . ARG A 1 100 ? -20.004 0.984 20.742 1.00 95.12 100 ARG A CA 1
ATOM 772 C C . ARG A 1 100 ? -20.763 -0.020 19.873 1.00 95.12 100 ARG A C 1
ATOM 774 O O . ARG A 1 100 ? -21.753 -0.595 20.305 1.00 95.12 100 ARG A O 1
ATOM 781 N N . GLY A 1 101 ? -20.304 -0.238 18.644 1.00 94.81 101 GLY A N 1
ATOM 782 C CA . GLY A 1 101 ? -20.908 -1.182 17.709 1.00 94.81 101 GLY A CA 1
ATOM 783 C C . GLY A 1 101 ? -20.198 -1.204 16.360 1.00 94.81 101 GLY A C 1
ATOM 784 O O . GLY A 1 101 ? -19.319 -0.379 16.097 1.00 94.81 101 GLY A O 1
ATOM 785 N N . THR A 1 102 ? -20.607 -2.131 15.490 1.00 95.75 102 THR A N 1
ATOM 786 C CA . THR A 1 102 ? -19.977 -2.392 14.183 1.00 95.75 102 THR A CA 1
ATOM 787 C C . THR A 1 102 ? -19.796 -1.134 13.332 1.00 95.75 102 THR A C 1
ATOM 789 O O . THR A 1 102 ? -18.698 -0.900 12.842 1.00 95.75 102 THR A O 1
ATOM 792 N N . GLY A 1 103 ? -20.843 -0.314 13.176 1.00 96.31 103 GLY A N 1
ATOM 793 C CA . GLY A 1 103 ? -20.791 0.887 12.332 1.00 96.31 103 GLY A CA 1
ATOM 794 C C . GLY A 1 103 ? -19.780 1.914 12.843 1.00 96.31 103 GLY A C 1
ATOM 795 O O . GLY A 1 103 ? -18.884 2.311 12.107 1.00 96.31 103 GLY A O 1
ATOM 796 N N . SER A 1 104 ? -19.858 2.266 14.133 1.00 96.81 104 SER A N 1
ATOM 797 C CA . SER A 1 104 ? -18.895 3.184 14.766 1.00 96.81 104 SER A CA 1
ATOM 798 C C . SER A 1 104 ? -17.456 2.665 14.712 1.00 96.81 104 SER A C 1
ATOM 800 O O . SER A 1 104 ? -16.527 3.442 14.522 1.00 96.81 104 SER A O 1
ATOM 802 N N . ALA A 1 105 ? -17.271 1.347 14.840 1.00 97.38 105 ALA A N 1
ATOM 803 C CA . ALA A 1 105 ? -15.963 0.715 14.784 1.00 97.38 105 ALA A CA 1
ATOM 804 C C . ALA A 1 105 ? -15.373 0.786 13.374 1.00 97.38 105 ALA A C 1
ATOM 806 O O . ALA A 1 105 ? -14.245 1.240 13.213 1.00 97.38 105 ALA A O 1
ATOM 807 N N . ALA A 1 106 ? -16.144 0.394 12.358 1.00 97.56 106 ALA A N 1
ATOM 808 C CA . ALA A 1 106 ? -15.717 0.457 10.967 1.00 97.56 106 ALA A CA 1
ATOM 809 C C . ALA A 1 106 ? -15.431 1.902 10.527 1.00 97.56 106 ALA A C 1
ATOM 811 O O . ALA A 1 106 ? -14.379 2.159 9.953 1.00 97.56 106 ALA A O 1
ATOM 812 N N .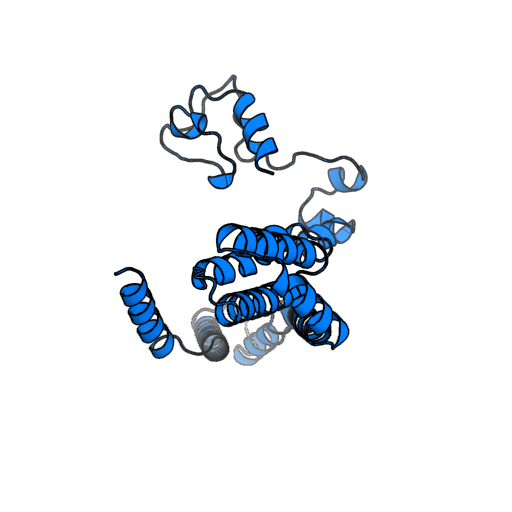 ALA A 1 107 ? -16.308 2.854 10.860 1.00 97.31 107 ALA A N 1
ATOM 813 C CA . ALA A 1 107 ? -16.117 4.262 10.516 1.00 97.31 107 ALA A CA 1
ATOM 814 C C . ALA A 1 107 ? -14.842 4.842 11.147 1.00 97.31 107 ALA A C 1
ATOM 816 O O . ALA A 1 107 ? -14.029 5.447 10.453 1.00 97.31 107 ALA A O 1
ATOM 817 N N . MET A 1 108 ? -14.628 4.611 12.445 1.00 97.62 108 MET A N 1
ATOM 818 C CA . MET A 1 108 ? -13.455 5.123 13.155 1.00 97.62 108 MET A CA 1
ATOM 819 C C . MET A 1 108 ? -12.154 4.480 12.660 1.00 97.62 108 MET A C 1
ATOM 821 O O . MET A 1 108 ? -11.182 5.187 12.401 1.00 97.62 108 MET A O 1
ATOM 825 N N . VAL A 1 109 ? -12.134 3.152 12.502 1.00 97.69 109 VAL A N 1
ATOM 826 C CA . VAL A 1 109 ? -10.968 2.428 11.973 1.00 97.69 109 VAL A CA 1
ATOM 827 C C . VAL A 1 109 ? -10.640 2.909 10.563 1.00 97.69 109 VAL A C 1
ATOM 829 O O . VAL A 1 109 ? -9.485 3.222 10.288 1.00 97.69 109 VAL A O 1
ATOM 832 N N . GLY A 1 110 ? -11.648 3.008 9.695 1.00 96.50 110 GLY A N 1
ATOM 833 C CA . GLY A 1 110 ? -11.470 3.447 8.317 1.00 96.50 110 GLY A CA 1
ATOM 834 C C . GLY A 1 110 ? -10.984 4.887 8.211 1.00 96.50 110 GLY A C 1
ATOM 835 O O . GLY A 1 110 ? -10.041 5.149 7.472 1.00 96.50 110 GLY A O 1
ATOM 836 N N . PHE A 1 111 ? -11.554 5.803 8.997 1.00 96.19 111 PHE A N 1
ATOM 837 C CA . PHE A 1 111 ? -11.118 7.198 9.036 1.00 96.19 111 PHE A CA 1
ATOM 838 C C . PHE A 1 111 ? -9.661 7.332 9.490 1.00 96.19 111 PHE A C 1
ATOM 840 O O . PHE A 1 111 ? -8.869 8.004 8.834 1.00 96.19 111 PHE A O 1
ATOM 847 N N . ILE A 1 112 ? -9.277 6.662 10.580 1.00 96.19 112 ILE A N 1
ATOM 848 C CA . ILE A 1 112 ? -7.904 6.737 11.096 1.00 96.19 112 ILE A CA 1
ATOM 849 C C . ILE A 1 112 ? -6.922 6.081 10.125 1.00 96.19 112 ILE A C 1
ATOM 851 O O . ILE A 1 112 ? -5.847 6.633 9.890 1.00 96.19 112 ILE A O 1
ATOM 855 N N . ALA A 1 113 ? -7.280 4.943 9.523 1.00 95.50 113 ALA A N 1
ATOM 856 C CA . ALA A 1 113 ? -6.464 4.303 8.494 1.00 95.50 113 ALA A CA 1
ATOM 857 C C . ALA A 1 113 ? -6.267 5.230 7.282 1.00 95.50 113 ALA A C 1
ATOM 859 O O . ALA A 1 113 ? -5.138 5.410 6.832 1.00 95.50 113 ALA A O 1
ATOM 860 N N . ALA A 1 114 ? -7.334 5.876 6.802 1.00 93.81 114 ALA A N 1
ATOM 861 C CA . ALA A 1 114 ? -7.284 6.833 5.698 1.00 93.81 114 ALA A CA 1
ATOM 862 C C . ALA A 1 114 ? -6.421 8.063 6.025 1.00 93.81 114 ALA A C 1
ATOM 864 O O . ALA A 1 114 ? -5.560 8.438 5.229 1.00 93.81 114 ALA A O 1
ATOM 865 N N . ALA A 1 115 ? -6.602 8.658 7.208 1.00 93.56 115 ALA A N 1
ATOM 866 C CA . ALA A 1 115 ? -5.852 9.833 7.648 1.00 93.56 115 ALA A CA 1
ATOM 867 C C . ALA A 1 115 ? -4.358 9.529 7.830 1.00 93.56 115 ALA A C 1
ATOM 869 O O . ALA A 1 115 ? -3.499 10.271 7.358 1.00 93.56 115 ALA A O 1
ATOM 870 N N . THR A 1 116 ? -4.030 8.410 8.479 1.00 92.44 116 THR A N 1
ATOM 871 C CA . THR A 1 116 ? -2.632 7.994 8.662 1.00 92.44 116 THR A CA 1
ATOM 872 C C . THR A 1 116 ? -1.981 7.575 7.346 1.00 92.44 116 THR A C 1
ATOM 874 O O . THR A 1 116 ? -0.816 7.903 7.135 1.00 92.44 116 THR A O 1
ATOM 877 N N . GLY A 1 117 ? -2.730 6.939 6.438 1.00 90.94 117 GLY A N 1
ATOM 878 C CA . GLY A 1 117 ? -2.284 6.615 5.080 1.00 90.94 117 GLY A CA 1
ATOM 879 C C . GLY A 1 117 ? -2.003 7.853 4.224 1.00 90.94 117 GLY A C 1
ATOM 880 O O . GLY A 1 117 ? -1.033 7.856 3.469 1.00 90.94 117 GLY A O 1
ATOM 881 N N . LEU A 1 118 ? -2.781 8.928 4.404 1.00 89.38 118 LEU A N 1
ATOM 882 C CA . LEU A 1 118 ? -2.556 10.214 3.737 1.00 89.38 118 LEU A CA 1
ATOM 883 C C . LEU A 1 118 ? -1.218 10.843 4.155 1.00 89.38 118 LEU A C 1
ATOM 885 O O . LEU A 1 118 ? -0.513 11.425 3.334 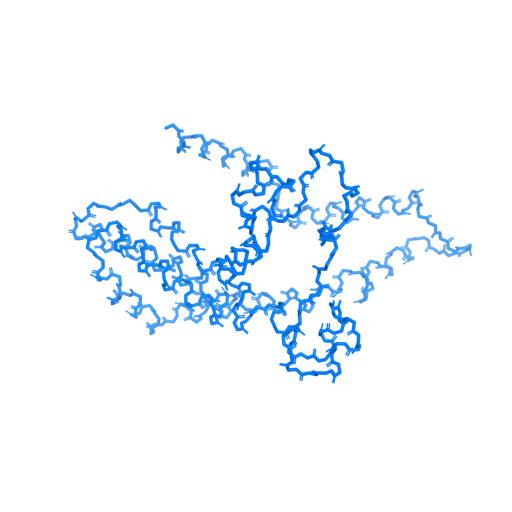1.00 89.38 118 LEU A O 1
ATOM 889 N N . VAL A 1 119 ? -0.849 10.714 5.431 1.00 88.06 119 VAL A N 1
ATOM 890 C CA . VAL A 1 119 ? 0.426 11.226 5.952 1.00 88.06 119 VAL A CA 1
ATOM 891 C C . VAL A 1 119 ? 1.585 10.338 5.505 1.00 88.06 119 VAL A C 1
ATOM 893 O O . VAL A 1 119 ? 2.559 10.818 4.927 1.00 88.06 119 VAL A O 1
ATOM 896 N N . ASN A 1 120 ? 1.491 9.036 5.765 1.00 89.69 120 ASN A N 1
ATOM 897 C CA . ASN A 1 120 ? 2.504 8.063 5.388 1.00 89.69 120 ASN A CA 1
ATOM 898 C C . ASN A 1 120 ? 1.848 6.721 5.043 1.00 89.69 120 ASN A C 1
ATOM 900 O O . ASN A 1 120 ? 1.284 6.053 5.911 1.00 89.69 120 ASN A O 1
ATOM 904 N N . TRP A 1 121 ? 1.967 6.301 3.783 1.00 86.69 121 TRP A N 1
ATOM 905 C CA . TRP A 1 121 ? 1.275 5.115 3.282 1.00 86.69 121 TRP A CA 1
ATOM 906 C C . TRP A 1 121 ? 1.711 3.823 3.999 1.00 86.69 121 TRP A C 1
ATOM 908 O O . TRP A 1 121 ? 0.871 2.985 4.330 1.00 86.69 121 TRP A O 1
ATOM 918 N N . GLY A 1 122 ? 3.004 3.678 4.310 1.00 87.38 122 GLY A N 1
ATOM 919 C CA . GLY A 1 122 ? 3.535 2.505 5.011 1.00 87.38 122 GLY A CA 1
ATOM 920 C C . GLY A 1 122 ? 3.090 2.432 6.474 1.00 87.38 122 GLY A C 1
ATOM 921 O O . GLY A 1 122 ? 2.727 1.366 6.967 1.00 87.38 122 GLY A O 1
ATOM 922 N N . PHE A 1 123 ? 3.056 3.567 7.168 1.00 90.62 123 PHE A N 1
ATOM 923 C CA . PHE A 1 123 ? 2.553 3.676 8.538 1.00 90.62 123 PHE A CA 1
ATOM 924 C C . PHE A 1 123 ? 1.045 3.413 8.616 1.00 90.62 123 PHE A C 1
ATOM 926 O O . PHE A 1 123 ? 0.610 2.610 9.445 1.00 90.62 123 PHE A O 1
ATOM 933 N N . GLY A 1 124 ? 0.253 4.036 7.737 1.00 89.81 124 GLY A N 1
ATOM 934 C CA . GLY A 1 124 ? -1.205 3.896 7.729 1.00 89.81 124 GLY A CA 1
ATOM 935 C C . GLY A 1 124 ? -1.671 2.461 7.504 1.00 89.81 124 GLY A C 1
ATOM 936 O O . GLY A 1 124 ? -2.596 2.000 8.174 1.00 89.81 124 GLY A O 1
ATOM 937 N N . LEU A 1 125 ? -0.959 1.714 6.656 1.00 88.31 125 LEU A N 1
ATOM 938 C CA . LEU A 1 125 ? -1.168 0.280 6.453 1.00 88.31 125 LEU A CA 1
ATOM 939 C C . LEU A 1 125 ? -1.083 -0.532 7.750 1.00 88.31 125 LEU A C 1
ATOM 941 O O . LEU A 1 125 ? -1.948 -1.360 8.046 1.00 88.31 125 LEU A O 1
ATOM 945 N N . ILE A 1 126 ? -0.036 -0.292 8.539 1.00 92.56 126 ILE A N 1
ATOM 946 C CA . ILE A 1 126 ? 0.207 -1.034 9.776 1.00 92.56 126 ILE A CA 1
ATOM 947 C C . ILE A 1 126 ? -0.761 -0.581 10.872 1.00 92.56 126 ILE A C 1
ATOM 949 O O . ILE A 1 126 ? -1.323 -1.422 11.578 1.00 92.56 126 ILE A O 1
ATOM 953 N N . VAL A 1 127 ? -1.000 0.727 11.000 1.00 94.62 127 VAL A N 1
ATOM 954 C CA . VAL A 1 127 ? -1.948 1.277 11.980 1.00 94.62 127 VAL A CA 1
ATOM 955 C C . VAL A 1 127 ? -3.362 0.772 11.724 1.00 94.62 127 VAL A C 1
ATOM 957 O O . VAL A 1 127 ? -4.005 0.330 12.673 1.00 94.62 127 VAL A O 1
ATOM 960 N N . GLY A 1 128 ? -3.830 0.765 10.474 1.00 94.62 128 GLY A N 1
ATOM 961 C CA . GLY A 1 128 ? -5.158 0.260 10.117 1.00 94.62 128 GLY A CA 1
ATOM 962 C C . GLY A 1 128 ? -5.368 -1.188 10.568 1.00 94.62 128 GLY A C 1
ATOM 963 O O . GLY A 1 128 ? -6.371 -1.500 11.212 1.00 94.62 128 GLY A O 1
ATOM 964 N N . ALA A 1 129 ? -4.382 -2.058 10.328 1.00 94.44 129 ALA A N 1
ATOM 965 C CA . ALA A 1 129 ? -4.431 -3.457 10.753 1.00 94.44 129 ALA A CA 1
ATOM 966 C C . ALA A 1 129 ? -4.378 -3.623 12.285 1.00 94.44 129 ALA A C 1
ATOM 968 O O . ALA A 1 129 ? -5.163 -4.386 12.859 1.00 94.44 129 ALA A O 1
ATOM 969 N N . LEU A 1 130 ? -3.470 -2.911 12.965 1.00 94.88 130 LEU A N 1
ATOM 970 C CA . LEU A 1 130 ? -3.333 -2.976 14.424 1.00 94.88 130 LEU A CA 1
ATOM 971 C C . LEU A 1 130 ? -4.582 -2.448 15.136 1.00 94.88 130 LEU A C 1
ATOM 973 O O . LEU A 1 130 ? -5.055 -3.080 16.083 1.00 94.88 130 LEU A O 1
ATOM 977 N N . LEU A 1 131 ? -5.129 -1.328 14.663 1.00 96.88 131 LEU A N 1
ATOM 978 C CA . LEU A 1 131 ? -6.324 -0.704 15.215 1.00 96.88 131 LEU A CA 1
ATOM 979 C C . LEU A 1 131 ? -7.562 -1.573 14.983 1.00 96.88 131 LEU A C 1
ATOM 981 O O . LEU A 1 131 ? -8.318 -1.788 15.925 1.00 96.88 131 LEU A O 1
ATOM 985 N N . ALA A 1 132 ? -7.751 -2.135 13.784 1.00 97.25 132 ALA A N 1
ATOM 986 C CA . ALA A 1 132 ? -8.871 -3.038 13.510 1.00 97.25 132 ALA A CA 1
ATOM 987 C C . ALA A 1 132 ? -8.868 -4.259 14.443 1.00 97.25 132 ALA A C 1
ATOM 989 O O . ALA A 1 132 ? -9.905 -4.629 15.003 1.00 97.25 132 ALA A O 1
ATOM 990 N N . ARG A 1 133 ? -7.686 -4.855 14.654 1.00 96.44 133 ARG A N 1
ATOM 991 C CA . ARG A 1 133 ? -7.503 -5.980 15.577 1.00 96.44 133 ARG A CA 1
ATOM 992 C C . ARG A 1 133 ? -7.826 -5.586 17.017 1.00 96.44 133 ARG A C 1
ATOM 994 O O . ARG A 1 133 ? -8.549 -6.310 17.696 1.00 96.44 133 ARG A O 1
ATOM 1001 N N . GLU A 1 134 ? -7.301 -4.454 17.477 1.00 96.56 134 GLU A N 1
ATOM 1002 C CA . GLU A 1 134 ? -7.497 -3.988 18.851 1.00 96.56 134 GLU A CA 1
ATOM 1003 C C . GLU A 1 134 ? -8.956 -3.595 19.119 1.00 96.56 134 GLU A C 1
ATOM 1005 O O . GLU A 1 134 ? -9.530 -4.036 20.110 1.00 96.56 134 GLU A O 1
ATOM 1010 N N . VAL A 1 135 ? -9.602 -2.863 18.207 1.00 97.81 135 VAL A N 1
ATOM 1011 C CA . VAL A 1 135 ? -11.033 -2.521 18.293 1.00 97.81 135 VAL A CA 1
ATOM 1012 C C . VAL A 1 135 ? -11.891 -3.784 18.356 1.00 97.81 135 VAL A C 1
ATOM 1014 O O . VAL A 1 135 ? -12.784 -3.884 19.198 1.00 97.81 135 VAL A O 1
ATOM 1017 N N . GLY A 1 136 ? -11.605 -4.778 17.510 1.00 96.69 136 GLY A N 1
ATOM 1018 C CA . GLY A 1 136 ? -12.287 -6.072 17.547 1.00 96.69 136 GLY A CA 1
ATOM 1019 C C . GLY A 1 136 ? -12.154 -6.772 18.901 1.00 96.69 136 GLY A C 1
ATOM 1020 O O . GLY A 1 136 ? -13.153 -7.231 19.457 1.00 96.69 136 GLY A O 1
ATOM 1021 N N . ARG A 1 137 ? -10.939 -6.789 19.464 1.00 96.56 137 ARG A N 1
ATOM 1022 C CA . ARG A 1 137 ? -10.658 -7.346 20.795 1.00 96.56 137 ARG A CA 1
ATOM 1023 C C . ARG A 1 137 ? -11.442 -6.620 21.892 1.00 96.56 137 ARG A C 1
ATOM 1025 O O . ARG A 1 137 ? -12.154 -7.274 22.648 1.00 96.56 137 ARG A O 1
ATOM 1032 N N . ARG A 1 138 ? -11.392 -5.283 21.938 1.00 96.75 138 ARG A N 1
ATOM 1033 C CA . ARG A 1 138 ? -12.089 -4.464 22.953 1.00 96.75 138 ARG A CA 1
ATOM 1034 C C . ARG A 1 138 ? -13.605 -4.585 22.890 1.00 96.75 138 ARG A C 1
ATOM 1036 O O . ARG A 1 138 ? -14.274 -4.527 23.919 1.00 96.75 138 ARG A O 1
ATOM 1043 N N . LEU A 1 139 ? -14.177 -4.719 21.696 1.00 96.56 139 LEU A N 1
ATOM 1044 C CA . LEU A 1 139 ? -15.613 -4.967 21.545 1.00 96.56 139 LEU A CA 1
ATOM 1045 C C . LEU A 1 139 ? -15.989 -6.349 22.089 1.00 96.56 139 LEU A C 1
ATOM 1047 O O . LEU A 1 139 ? -16.963 -6.458 22.830 1.00 96.56 139 LEU A O 1
ATOM 1051 N N . SER A 1 140 ? -15.181 -7.373 21.794 1.00 95.50 140 SER A N 1
ATOM 1052 C CA . SER A 1 140 ? -15.383 -8.724 22.323 1.00 95.50 140 SER A CA 1
ATOM 1053 C C . SER A 1 140 ? -15.282 -8.772 23.850 1.00 95.50 140 SER A C 1
ATOM 1055 O O . SER A 1 140 ? -16.130 -9.379 24.492 1.00 95.50 140 SER A O 1
ATOM 1057 N N . GLU A 1 141 ? -14.288 -8.107 24.442 1.00 96.06 141 GLU A N 1
ATOM 1058 C CA . GLU A 1 141 ? -14.092 -8.051 25.902 1.00 96.06 141 GLU A CA 1
ATOM 1059 C C . GLU A 1 141 ? -15.247 -7.360 26.629 1.00 96.06 141 GLU A C 1
ATOM 1061 O O . GLU A 1 141 ? -15.599 -7.732 27.745 1.00 96.06 141 GLU A O 1
ATOM 1066 N N . ARG A 1 142 ? -15.886 -6.390 25.972 1.00 95.38 142 ARG A N 1
ATOM 1067 C CA . ARG A 1 142 ? -17.066 -5.686 26.486 1.00 95.38 142 ARG A CA 1
ATOM 1068 C C . ARG A 1 142 ? -18.385 -6.383 26.140 1.00 95.38 142 ARG A C 1
ATOM 1070 O O . ARG A 1 142 ? -19.444 -5.800 26.352 1.00 95.38 142 ARG A O 1
ATOM 1077 N N . ASN A 1 143 ? -18.343 -7.606 25.604 1.00 95.75 143 ASN A N 1
ATOM 1078 C CA . ASN A 1 143 ? -19.512 -8.369 25.148 1.00 95.75 143 ASN A CA 1
ATOM 1079 C C . ASN A 1 143 ? -20.382 -7.635 24.103 1.00 95.75 143 ASN A C 1
ATOM 1081 O O . ASN A 1 143 ? -21.582 -7.888 23.981 1.00 95.75 143 ASN A O 1
ATOM 1085 N N . ILE A 1 144 ? -19.786 -6.741 23.310 1.00 96.06 144 ILE A N 1
ATOM 1086 C CA . ILE A 1 144 ? -20.474 -6.032 22.229 1.00 96.06 144 ILE A CA 1
ATOM 1087 C C . ILE A 1 144 ? -20.347 -6.862 20.951 1.00 96.06 144 ILE A C 1
ATOM 1089 O O . ILE A 1 144 ? -19.259 -7.022 20.395 1.00 96.06 144 ILE A O 1
ATOM 1093 N N . LYS A 1 145 ? -21.476 -7.373 20.447 1.00 93.19 145 LYS A N 1
ATOM 1094 C CA . LYS A 1 145 ? -21.510 -8.107 19.175 1.00 93.19 145 LYS A CA 1
ATOM 1095 C C . LYS A 1 145 ? -21.140 -7.172 18.024 1.00 93.19 145 LYS A C 1
ATOM 1097 O O . LYS A 1 145 ? -21.863 -6.220 17.737 1.00 93.19 145 LYS A O 1
ATOM 1102 N N . ALA A 1 146 ? -20.038 -7.473 17.341 1.00 93.44 146 ALA A N 1
ATOM 1103 C CA . ALA A 1 146 ? -19.574 -6.703 16.197 1.00 93.44 146 ALA A CA 1
ATOM 1104 C C . ALA A 1 146 ? -19.115 -7.602 15.043 1.00 93.44 146 ALA A C 1
ATOM 1106 O O . ALA A 1 146 ? -18.569 -8.686 15.252 1.00 93.44 146 ALA A O 1
ATOM 1107 N N . HIS A 1 147 ? -19.315 -7.144 13.807 1.00 94.69 147 HIS A N 1
ATOM 1108 C CA . HIS A 1 147 ? -18.890 -7.879 12.616 1.00 94.69 147 HIS A CA 1
ATOM 1109 C C . HIS A 1 147 ? -17.393 -7.649 12.344 1.00 94.69 147 HIS A C 1
ATOM 1111 O O . HIS A 1 147 ? -17.016 -6.779 11.557 1.00 94.69 147 HIS A O 1
ATOM 1117 N N . TYR A 1 148 ? -16.528 -8.434 12.993 1.00 94.12 148 TYR A N 1
ATOM 1118 C CA . TYR A 1 148 ? -15.067 -8.287 12.912 1.00 94.12 148 TYR A CA 1
ATOM 1119 C C . TYR A 1 148 ? -14.498 -8.207 11.481 1.00 94.12 148 TYR A C 1
ATOM 1121 O O . TYR A 1 148 ? -13.686 -7.315 11.236 1.00 94.12 148 TYR A O 1
ATOM 1129 N N . PRO A 1 149 ? -14.944 -9.022 10.499 1.00 94.44 149 PRO A N 1
ATOM 1130 C CA . PRO A 1 149 ? -14.433 -8.911 9.131 1.00 94.44 149 PRO A CA 1
ATOM 1131 C C . PRO A 1 149 ? -14.684 -7.544 8.484 1.00 94.44 149 PRO A C 1
ATOM 1133 O O . PRO A 1 149 ? -13.879 -7.104 7.673 1.00 94.44 149 PRO A O 1
ATOM 1136 N N . LEU A 1 150 ? -15.769 -6.853 8.857 1.00 94.94 150 LEU A N 1
ATOM 1137 C CA . LEU A 1 150 ? -16.064 -5.517 8.330 1.00 94.94 150 LEU A CA 1
ATOM 1138 C C . LEU A 1 150 ? -15.135 -4.466 8.951 1.00 94.94 150 LEU A C 1
ATOM 1140 O O . LEU A 1 150 ? -14.668 -3.572 8.258 1.00 94.94 150 LEU A O 1
ATOM 1144 N N . ILE A 1 151 ? -14.823 -4.605 10.241 1.00 96.88 151 ILE A N 1
ATOM 1145 C CA . ILE A 1 151 ? -13.853 -3.746 10.934 1.00 96.88 151 ILE A CA 1
ATOM 1146 C C . ILE A 1 151 ? -12.450 -3.953 10.340 1.00 96.88 151 ILE A C 1
ATOM 1148 O O . ILE A 1 151 ? -11.741 -2.986 10.081 1.00 96.88 151 ILE A O 1
ATOM 1152 N N . ALA A 1 152 ? -12.072 -5.205 10.065 1.00 95.38 152 ALA A N 1
ATOM 1153 C CA . ALA A 1 152 ? -10.824 -5.532 9.379 1.00 95.38 152 ALA A CA 1
ATOM 1154 C C . ALA A 1 152 ? -10.778 -4.941 7.961 1.00 95.38 152 ALA A C 1
ATOM 1156 O O . ALA A 1 152 ? -9.777 -4.332 7.597 1.00 95.38 152 ALA A O 1
ATOM 1157 N N . ALA A 1 153 ? -11.869 -5.056 7.194 1.00 94.62 153 ALA A N 1
ATOM 1158 C CA . ALA A 1 153 ? -11.988 -4.440 5.873 1.00 94.62 153 ALA A CA 1
ATOM 1159 C C . ALA A 1 153 ? -11.841 -2.912 5.938 1.00 94.62 153 ALA A C 1
ATOM 1161 O O . ALA A 1 153 ? -11.121 -2.335 5.130 1.00 94.62 153 ALA A O 1
ATOM 1162 N N . ALA A 1 154 ? -12.435 -2.257 6.939 1.00 95.94 154 ALA A N 1
ATOM 1163 C CA . ALA A 1 154 ? -12.273 -0.820 7.139 1.00 95.94 154 ALA A CA 1
ATOM 1164 C C . ALA A 1 154 ? -10.811 -0.418 7.401 1.00 95.94 154 ALA A C 1
ATOM 1166 O O . ALA A 1 154 ? -10.383 0.644 6.962 1.00 95.94 154 ALA A O 1
ATOM 1167 N N . GLY A 1 155 ? -10.008 -1.277 8.040 1.00 94.81 155 GLY A N 1
ATOM 1168 C CA . GLY A 1 155 ? -8.568 -1.049 8.215 1.00 94.81 155 GLY A CA 1
ATOM 1169 C C . GLY A 1 155 ? -7.800 -0.905 6.896 1.00 94.81 155 GLY A C 1
ATOM 1170 O O . GLY A 1 155 ? -6.771 -0.233 6.865 1.00 94.81 155 GLY A O 1
ATOM 1171 N N . TYR A 1 156 ? -8.322 -1.459 5.797 1.00 93.19 156 TYR A N 1
ATOM 1172 C CA . TYR A 1 156 ? -7.760 -1.292 4.456 1.00 93.19 156 TYR A CA 1
ATOM 1173 C C . TYR A 1 156 ? -8.134 0.036 3.790 1.00 93.19 156 TYR A C 1
ATOM 1175 O O . TYR A 1 156 ? -7.595 0.329 2.732 1.00 93.19 156 TYR A O 1
ATOM 1183 N N . MET A 1 157 ? -8.986 0.883 4.379 1.00 90.81 157 MET A N 1
ATOM 1184 C CA . MET A 1 157 ? -9.313 2.196 3.793 1.00 90.81 157 MET A CA 1
ATOM 1185 C C . MET A 1 157 ? -8.099 3.127 3.690 1.00 90.81 157 MET A C 1
ATOM 1187 O O . MET A 1 157 ? -8.072 3.991 2.820 1.00 90.81 157 MET A O 1
ATOM 1191 N N . GLY A 1 158 ? -7.059 2.908 4.503 1.00 87.19 158 GLY A N 1
ATOM 1192 C CA . GLY A 1 158 ? -5.760 3.563 4.320 1.00 87.19 158 GLY A CA 1
ATOM 1193 C C . GLY A 1 158 ? -5.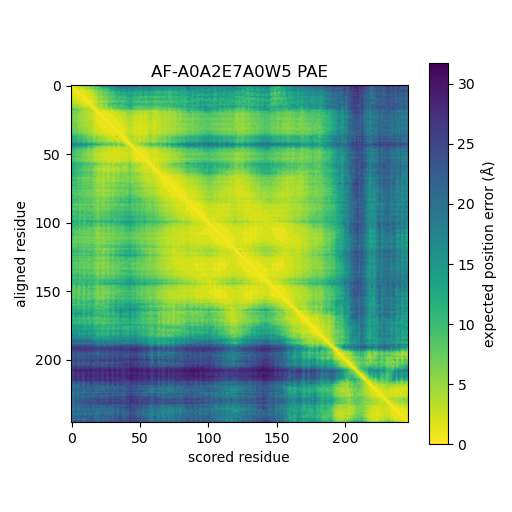153 3.310 2.944 1.00 87.19 158 GLY A C 1
ATOM 1194 O O . GLY A 1 158 ? -4.381 4.133 2.458 1.00 87.19 158 GLY A O 1
ATOM 1195 N N . LEU A 1 159 ? -5.543 2.210 2.287 1.00 86.50 159 LEU A N 1
ATOM 1196 C CA . LEU A 1 159 ? -5.117 1.936 0.933 1.00 86.50 159 LEU A CA 1
ATOM 1197 C C . LEU A 1 159 ? -5.856 2.767 -0.141 1.00 86.50 159 LEU A C 1
ATOM 1199 O O . LEU A 1 159 ? -5.386 2.905 -1.263 1.00 86.50 159 LEU A O 1
ATOM 1203 N N . LEU A 1 160 ? -7.017 3.332 0.167 1.00 84.44 160 LEU A N 1
ATOM 1204 C CA . LEU A 1 160 ? -7.746 4.142 -0.813 1.00 84.44 160 LEU A CA 1
ATOM 1205 C C . LEU A 1 160 ? -7.128 5.537 -0.949 1.00 84.44 160 LEU A C 1
ATOM 1207 O O . LEU A 1 160 ? -7.110 6.107 -2.032 1.00 84.44 160 LEU A O 1
ATOM 1211 N N . THR A 1 161 ? -6.571 6.073 0.139 1.00 85.19 161 THR A N 1
ATOM 1212 C CA . THR A 1 161 ? -6.002 7.429 0.179 1.00 85.19 161 THR A CA 1
ATOM 1213 C C . THR A 1 161 ? -4.486 7.469 -0.012 1.00 85.19 161 THR A C 1
ATOM 1215 O O . THR A 1 161 ? -3.925 8.545 -0.218 1.00 85.19 161 THR A O 1
ATOM 1218 N N . TRP A 1 162 ? -3.806 6.316 0.027 1.00 81.19 162 TRP A N 1
ATOM 1219 C CA . TRP A 1 162 ? -2.340 6.226 0.021 1.00 81.19 162 TRP A CA 1
ATOM 1220 C C . TRP A 1 162 ? -1.707 6.918 -1.190 1.00 81.19 162 TRP A C 1
ATOM 1222 O O . TRP A 1 162 ? -0.675 7.579 -1.064 1.00 81.19 162 TRP A O 1
ATOM 1232 N N . HIS A 1 163 ? -2.312 6.758 -2.369 1.00 79.88 163 HIS A N 1
ATOM 1233 C CA . HIS A 1 163 ? -1.754 7.264 -3.621 1.00 79.88 163 HIS A CA 1
ATOM 1234 C C . HIS A 1 163 ? -1.829 8.790 -3.739 1.00 79.88 163 HIS A C 1
ATOM 1236 O O . HIS A 1 163 ? -0.952 9.379 -4.369 1.00 79.88 163 HIS A O 1
ATOM 1242 N N . GLY A 1 164 ? -2.829 9.416 -3.111 1.00 77.19 164 GLY A N 1
ATOM 1243 C CA . GLY A 1 164 ? -3.001 10.872 -3.057 1.00 77.19 164 GLY A CA 1
ATOM 1244 C C . GLY A 1 164 ? -2.368 11.532 -1.828 1.00 77.19 164 GLY A C 1
ATOM 1245 O O . GLY A 1 164 ? -2.487 12.740 -1.651 1.00 77.19 164 GLY A O 1
ATOM 1246 N N . GLY A 1 165 ? -1.722 10.753 -0.957 1.00 79.56 165 GLY A N 1
ATOM 1247 C CA . GLY A 1 165 ? -1.106 11.251 0.268 1.00 79.56 165 GLY A CA 1
ATOM 1248 C C . GLY A 1 165 ? 0.217 11.992 0.052 1.00 79.56 165 GLY A C 1
ATOM 1249 O O . GLY A 1 165 ? 0.851 11.911 -0.999 1.00 79.56 165 GLY A O 1
ATOM 1250 N N . LEU A 1 166 ? 0.699 12.639 1.115 1.00 82.69 166 LEU A N 1
ATOM 1251 C CA . LEU A 1 166 ? 1.963 13.391 1.164 1.00 82.69 166 LEU A CA 1
ATOM 1252 C C . LEU A 1 166 ? 3.197 12.529 0.851 1.00 82.69 166 LEU A C 1
ATOM 1254 O O . LEU A 1 166 ? 4.230 13.032 0.421 1.00 82.69 166 LEU A O 1
ATOM 1258 N N . SER A 1 167 ? 3.082 11.223 1.088 1.00 81.75 167 SER A N 1
ATOM 1259 C CA . SER A 1 167 ? 4.132 10.227 0.842 1.00 81.75 167 SER A CA 1
ATOM 1260 C C . SER A 1 167 ? 3.930 9.426 -0.451 1.00 81.75 167 SER A C 1
ATOM 1262 O O . SER A 1 167 ? 4.664 8.466 -0.698 1.00 81.75 167 SER A O 1
ATOM 1264 N N . GLY A 1 168 ? 2.928 9.779 -1.263 1.00 81.12 168 GLY A N 1
ATOM 1265 C CA . GLY A 1 168 ? 2.627 9.107 -2.522 1.00 81.12 168 GLY A CA 1
ATOM 1266 C C . GLY A 1 168 ? 3.723 9.350 -3.560 1.00 81.12 168 GLY A C 1
ATOM 1267 O O . GLY A 1 168 ? 4.143 10.485 -3.782 1.00 81.12 168 GLY A O 1
ATOM 1268 N N . SER A 1 169 ? 4.174 8.292 -4.239 1.00 78.44 169 SER A N 1
ATOM 1269 C CA . SER A 1 169 ? 5.247 8.386 -5.240 1.00 78.44 169 SER A CA 1
ATOM 1270 C C . SER A 1 169 ? 4.893 9.300 -6.417 1.00 78.44 169 SER A C 1
ATOM 1272 O O . SER A 1 169 ? 5.754 10.040 -6.892 1.00 78.44 169 SER A O 1
ATOM 1274 N N . ALA A 1 170 ? 3.637 9.276 -6.873 1.00 78.06 170 ALA A N 1
ATOM 1275 C CA . ALA A 1 170 ? 3.157 10.141 -7.946 1.00 78.06 170 ALA A CA 1
ATOM 1276 C C . ALA A 1 170 ? 3.108 11.622 -7.513 1.00 78.06 170 ALA A C 1
ATOM 1278 O O . ALA A 1 170 ? 3.805 12.413 -8.149 1.00 78.06 170 ALA A O 1
ATOM 1279 N N . PRO A 1 171 ? 2.425 12.007 -6.411 1.00 80.12 171 PRO A N 1
ATOM 1280 C CA . PRO A 1 171 ? 2.482 13.374 -5.885 1.00 80.12 171 PRO A CA 1
ATOM 1281 C C . PRO A 1 171 ? 3.909 13.896 -5.683 1.00 80.12 171 PRO A C 1
ATOM 1283 O O . PRO A 1 171 ? 4.227 14.986 -6.144 1.00 80.12 171 PRO A O 1
ATOM 1286 N N . LEU A 1 172 ? 4.797 13.100 -5.076 1.00 78.81 172 LEU A N 1
ATOM 1287 C CA . LEU A 1 172 ? 6.197 13.482 -4.850 1.00 78.81 172 LEU A CA 1
ATOM 1288 C C . LEU A 1 172 ? 7.002 13.629 -6.146 1.00 78.81 172 LEU A C 1
ATOM 1290 O O . LEU A 1 172 ? 7.915 14.443 -6.214 1.00 78.81 172 LEU A O 1
ATOM 1294 N N . SER A 1 173 ? 6.684 12.859 -7.188 1.00 79.69 173 SER A N 1
ATOM 1295 C CA . SER A 1 173 ? 7.341 13.031 -8.488 1.00 79.69 173 SER A CA 1
ATOM 1296 C C . SER A 1 173 ? 6.935 14.355 -9.140 1.00 79.69 173 SER A C 1
ATOM 1298 O O . SER A 1 173 ? 7.756 14.995 -9.790 1.00 79.69 173 SER A O 1
ATOM 1300 N N . MET A 1 174 ? 5.702 14.810 -8.913 1.00 81.94 174 MET A N 1
ATOM 1301 C CA . MET A 1 174 ? 5.176 16.052 -9.482 1.00 81.94 174 MET A CA 1
ATOM 1302 C C . MET A 1 174 ? 5.696 17.326 -8.800 1.00 81.94 174 MET A C 1
ATOM 1304 O O . MET A 1 174 ? 5.548 18.407 -9.362 1.00 81.94 174 MET A O 1
ATOM 1308 N N . THR A 1 175 ? 6.329 17.236 -7.625 1.00 82.81 175 THR A N 1
ATOM 1309 C CA . THR A 1 175 ? 6.877 18.411 -6.915 1.00 82.81 175 THR A CA 1
ATOM 1310 C C . THR A 1 175 ? 8.245 18.863 -7.430 1.00 82.81 175 THR A C 1
ATOM 1312 O O . THR A 1 175 ? 8.783 19.861 -6.952 1.00 82.81 175 THR A O 1
ATOM 1315 N N . THR A 1 176 ? 8.819 18.157 -8.409 1.00 82.62 176 THR A N 1
ATOM 1316 C CA . THR A 1 176 ? 10.085 18.526 -9.056 1.00 82.62 176 THR A CA 1
ATOM 1317 C C . THR A 1 176 ? 9.879 18.690 -10.553 1.00 82.62 176 THR A C 1
ATOM 1319 O O . THR A 1 176 ? 9.157 17.903 -11.159 1.00 82.62 176 THR A O 1
ATOM 1322 N N . THR A 1 177 ? 10.556 19.656 -11.176 1.00 81.81 177 THR A N 1
ATOM 1323 C CA . THR A 1 177 ? 10.501 19.878 -12.633 1.00 81.81 177 THR A CA 1
ATOM 1324 C C . THR A 1 177 ? 10.849 18.601 -13.398 1.00 81.81 177 THR A C 1
ATOM 1326 O O . THR A 1 177 ? 10.076 18.142 -14.229 1.00 81.81 177 THR A O 1
ATOM 1329 N N . THR A 1 178 ? 11.957 17.951 -13.030 1.00 82.94 178 THR A N 1
ATOM 1330 C CA . THR A 1 178 ? 12.435 16.713 -13.665 1.00 82.94 178 THR A CA 1
ATOM 1331 C C . THR A 1 178 ? 11.471 15.537 -13.501 1.00 82.94 178 THR A C 1
ATOM 1333 O O . THR A 1 178 ? 11.412 14.656 -14.356 1.00 82.94 178 THR A O 1
ATOM 1336 N N . GLY A 1 179 ? 10.742 15.464 -12.387 1.00 81.25 179 GLY A N 1
ATOM 1337 C CA . GLY A 1 179 ? 9.730 14.433 -12.190 1.00 81.25 179 GLY A CA 1
ATOM 1338 C C . GLY A 1 179 ? 8.434 14.746 -12.939 1.00 81.25 179 GLY A C 1
ATOM 1339 O O . GLY A 1 179 ? 7.887 13.849 -13.577 1.00 81.25 179 GLY A O 1
ATOM 1340 N N . ALA A 1 180 ? 7.999 16.008 -12.942 1.00 81.12 180 ALA A N 1
ATOM 1341 C CA . ALA A 1 180 ? 6.822 16.474 -13.670 1.00 81.12 180 ALA A CA 1
ATOM 1342 C C . ALA A 1 180 ? 6.982 16.334 -15.192 1.00 81.12 180 ALA A C 1
ATOM 1344 O O . ALA A 1 180 ? 6.052 15.884 -15.851 1.00 81.12 180 ALA A O 1
ATOM 1345 N N . GLU A 1 181 ? 8.165 16.610 -15.750 1.00 83.50 181 GLU A N 1
ATOM 1346 C CA . GLU A 1 181 ? 8.481 16.455 -17.184 1.00 83.50 181 GLU A CA 1
ATOM 1347 C C . GLU A 1 181 ? 8.361 15.012 -17.699 1.00 83.50 181 GLU A C 1
ATOM 1349 O O . GLU A 1 181 ? 8.249 14.789 -18.902 1.00 83.50 181 GLU A O 1
ATOM 1354 N N . LYS A 1 182 ? 8.350 14.008 -16.810 1.00 79.56 182 LYS A N 1
ATOM 1355 C CA . LYS A 1 182 ? 8.090 12.611 -17.202 1.00 79.56 182 LYS A CA 1
ATOM 1356 C C . LYS A 1 182 ? 6.636 12.370 -17.601 1.00 79.56 182 LYS A C 1
ATOM 1358 O O . LYS A 1 182 ? 6.352 11.36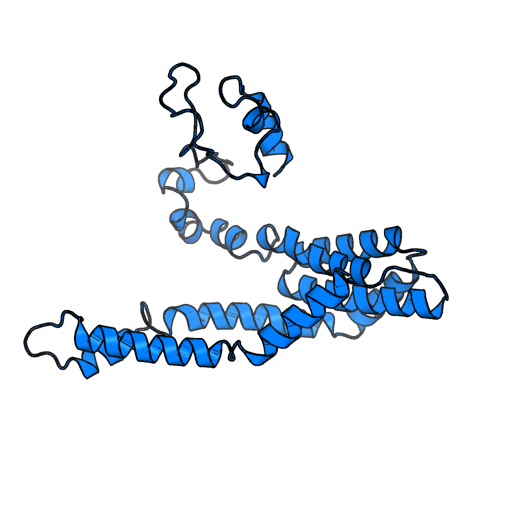7 -18.249 1.00 79.56 182 LYS A O 1
ATOM 1363 N N . VAL A 1 183 ? 5.727 13.236 -17.157 1.00 77.38 183 VAL A N 1
ATOM 1364 C CA . VAL A 1 183 ? 4.274 13.094 -17.325 1.00 77.38 183 VAL A CA 1
ATOM 1365 C C . VAL A 1 183 ? 3.701 14.268 -18.119 1.00 77.38 183 VAL A C 1
ATOM 1367 O O . VAL A 1 183 ? 2.783 14.089 -18.914 1.00 77.38 183 VAL A O 1
ATOM 1370 N N . LEU A 1 184 ? 4.249 15.467 -17.924 1.00 77.56 184 LEU A N 1
ATOM 1371 C CA . LEU A 1 184 ? 3.789 16.709 -18.526 1.00 77.56 184 LEU A CA 1
ATOM 1372 C C . LEU A 1 184 ? 4.734 17.180 -19.632 1.00 77.56 184 LEU A C 1
ATOM 1374 O O . LEU A 1 184 ? 5.949 17.184 -19.434 1.00 77.56 184 LEU A O 1
ATOM 1378 N N . PRO A 1 185 ? 4.199 17.684 -20.755 1.00 79.12 185 PRO A N 1
ATOM 1379 C CA . PRO A 1 185 ? 5.002 18.417 -21.723 1.00 79.12 185 PRO A CA 1
ATOM 1380 C C . PRO A 1 185 ? 5.712 19.613 -21.076 1.00 79.12 185 PRO A C 1
ATOM 1382 O O . PRO A 1 185 ? 5.119 20.343 -20.281 1.00 79.12 185 PRO A O 1
ATOM 1385 N N . THR A 1 186 ? 6.963 19.852 -21.468 1.00 77.62 186 THR A N 1
ATOM 1386 C CA . THR A 1 186 ? 7.860 20.857 -20.868 1.00 77.62 186 THR A CA 1
ATOM 1387 C C . THR A 1 186 ? 7.254 22.263 -20.827 1.00 77.62 186 THR A C 1
ATOM 1389 O O . THR A 1 186 ? 7.407 22.967 -19.833 1.00 77.62 186 THR A O 1
ATOM 1392 N N . ALA A 1 187 ? 6.485 22.638 -21.858 1.00 76.06 187 ALA A N 1
ATOM 1393 C CA . ALA A 1 187 ? 5.778 23.921 -21.926 1.00 76.06 187 ALA A CA 1
ATOM 1394 C C . ALA A 1 187 ? 4.793 24.136 -20.760 1.00 76.06 187 ALA A C 1
ATOM 1396 O O . ALA A 1 187 ? 4.594 25.259 -20.300 1.00 76.06 187 ALA A O 1
ATOM 1397 N N . TYR A 1 188 ? 4.191 23.063 -20.241 1.00 73.94 188 TYR A N 1
ATOM 1398 C CA . TYR A 1 188 ? 3.278 23.149 -19.104 1.00 73.94 188 TYR A CA 1
ATOM 1399 C C . TYR A 1 188 ? 4.012 23.213 -17.766 1.00 73.94 188 TYR A C 1
ATOM 1401 O O . TYR A 1 188 ? 3.511 23.858 -16.848 1.00 73.94 188 TYR A O 1
ATOM 1409 N N . VAL A 1 189 ? 5.192 22.594 -17.666 1.00 74.44 189 VAL A N 1
ATOM 1410 C CA . VAL A 1 189 ? 6.019 22.589 -16.450 1.00 74.44 189 VAL A CA 1
ATOM 1411 C C . VAL A 1 189 ? 6.648 23.966 -16.197 1.00 74.44 189 VAL A C 1
ATOM 1413 O O . VAL A 1 189 ? 6.754 24.388 -15.047 1.00 74.44 189 VAL A O 1
ATOM 1416 N N . SER A 1 190 ? 7.003 24.706 -17.256 1.00 68.50 190 SER A N 1
ATOM 1417 C CA . SER A 1 190 ? 7.578 26.059 -17.156 1.00 68.50 190 SER A CA 1
ATOM 1418 C C . SER A 1 190 ? 6.607 27.130 -16.644 1.00 68.50 190 SER A C 1
ATOM 1420 O O . SER A 1 190 ? 7.047 28.135 -16.098 1.00 68.50 190 SER A O 1
ATOM 1422 N N . GLU A 1 191 ? 5.295 26.921 -16.769 1.00 68.75 191 GLU A N 1
ATOM 1423 C CA . GLU A 1 191 ? 4.251 27.847 -16.292 1.00 68.75 191 GLU A CA 1
ATOM 1424 C C . GLU A 1 191 ? 3.819 27.559 -14.835 1.00 68.75 191 GLU A C 1
ATOM 1426 O O . GLU A 1 191 ? 2.652 27.726 -14.486 1.00 68.75 191 GLU A O 1
ATOM 1431 N N . GLY A 1 192 ? 4.738 27.053 -14.003 1.00 61.72 192 GLY A N 1
ATOM 1432 C CA . GLY A 1 192 ? 4.475 26.443 -12.693 1.00 61.72 192 GLY A CA 1
ATOM 1433 C C . GLY A 1 192 ? 3.384 27.101 -11.829 1.00 61.72 192 GLY A C 1
ATOM 1434 O O . GLY A 1 192 ? 3.304 28.319 -11.702 1.00 61.72 192 GLY A O 1
ATOM 1435 N N . GLY A 1 193 ? 2.565 26.263 -11.181 1.00 60.19 193 GLY A N 1
ATOM 1436 C CA . GLY A 1 193 ? 1.539 26.681 -10.212 1.00 60.19 193 GLY A CA 1
ATOM 1437 C C . GLY A 1 193 ? 0.099 26.699 -10.737 1.00 60.19 193 GLY A C 1
ATOM 1438 O O . GLY A 1 193 ? -0.828 26.747 -9.933 1.00 60.19 193 GLY A O 1
ATOM 1439 N N . ALA A 1 194 ? -0.120 26.593 -12.050 1.00 59.44 194 ALA A N 1
ATOM 1440 C CA . ALA A 1 194 ? -1.458 26.412 -12.610 1.00 59.44 194 ALA A CA 1
ATOM 1441 C C . ALA A 1 194 ? -1.853 24.923 -12.631 1.00 59.44 194 ALA A C 1
ATOM 1443 O O . ALA A 1 194 ? -1.144 24.095 -13.205 1.00 59.44 194 ALA A O 1
ATOM 1444 N N . ILE A 1 195 ? -3.004 24.581 -12.041 1.00 61.75 195 ILE A N 1
ATOM 1445 C CA . ILE A 1 195 ? -3.649 23.278 -12.253 1.00 61.75 195 ILE A CA 1
ATOM 1446 C C . ILE A 1 195 ? -4.145 23.252 -13.700 1.00 61.75 195 ILE A C 1
ATOM 1448 O O . ILE A 1 195 ? -4.937 24.106 -14.099 1.00 61.75 195 ILE A O 1
ATOM 1452 N N . LYS A 1 196 ? -3.662 22.291 -14.490 1.00 65.19 196 LYS A N 1
ATOM 1453 C CA . LYS A 1 196 ? -4.010 22.149 -15.908 1.00 65.19 196 LYS A CA 1
ATOM 1454 C C . LYS A 1 196 ? -4.647 20.790 -16.154 1.00 65.19 196 LYS A C 1
ATOM 1456 O O . LYS A 1 196 ? -4.136 19.774 -15.693 1.00 65.19 196 LYS A O 1
ATOM 1461 N N . VAL A 1 197 ? -5.745 20.783 -16.903 1.00 69.56 197 VAL A N 1
ATOM 1462 C CA . VAL A 1 197 ? -6.343 19.560 -17.453 1.00 69.56 197 VAL A CA 1
ATOM 1463 C C . VAL A 1 197 ? -5.548 19.182 -18.699 1.00 69.56 197 VAL A C 1
ATOM 1465 O O . VAL A 1 197 ? -5.227 20.054 -19.503 1.00 69.56 197 VAL A O 1
ATOM 1468 N N . LEU A 1 198 ? -5.158 17.913 -18.822 1.00 69.44 198 LEU A N 1
ATOM 1469 C CA . LEU A 1 198 ? -4.114 17.502 -19.773 1.00 69.44 198 LEU A CA 1
ATOM 1470 C C . LEU A 1 198 ? -4.507 16.300 -20.629 1.00 69.44 198 LEU A C 1
ATOM 1472 O O . LEU A 1 198 ? -4.109 16.228 -21.790 1.00 69.44 198 LEU A O 1
ATOM 1476 N N . ASP A 1 199 ? -5.288 15.370 -20.080 1.00 71.12 199 ASP A N 1
ATOM 1477 C CA . ASP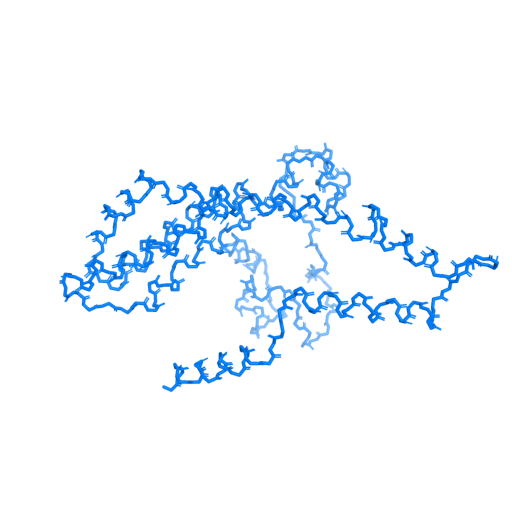 A 1 199 ? -5.727 14.191 -20.818 1.00 71.12 199 ASP A CA 1
ATOM 1478 C C . ASP A 1 199 ? -7.053 14.466 -21.536 1.00 71.12 199 ASP A C 1
ATOM 1480 O O . ASP A 1 199 ? -8.141 14.301 -20.988 1.00 71.12 199 ASP A O 1
ATOM 1484 N N . PHE A 1 200 ? -6.939 14.914 -22.786 1.00 73.62 200 PHE A N 1
ATOM 1485 C CA . PHE A 1 200 ? -8.062 15.066 -23.711 1.00 73.62 200 PHE A CA 1
ATOM 1486 C C . PHE A 1 200 ? -8.174 13.877 -24.680 1.00 73.62 200 PHE A C 1
ATOM 1488 O O . PHE A 1 200 ? -8.853 13.983 -25.701 1.00 73.62 200 PHE A O 1
ATOM 1495 N N . GLY A 1 201 ? -7.526 12.738 -24.396 1.00 69.19 201 GLY A N 1
ATOM 1496 C CA . GLY A 1 201 ? -7.445 11.591 -25.312 1.00 69.19 201 GLY A CA 1
ATOM 1497 C C . GLY A 1 201 ? -8.800 10.983 -25.696 1.00 69.19 201 GLY A C 1
ATOM 1498 O O . GLY A 1 201 ? -8.918 10.335 -26.734 1.00 69.19 201 GLY A O 1
ATOM 1499 N N . ILE A 1 202 ? -9.830 11.236 -24.888 1.00 70.25 202 ILE A N 1
ATOM 1500 C CA . ILE A 1 202 ? -11.222 10.813 -25.107 1.00 70.25 202 ILE A CA 1
ATOM 1501 C C . ILE A 1 202 ? -12.202 11.995 -25.161 1.00 70.25 202 ILE A C 1
ATOM 1503 O O . ILE A 1 202 ? -13.416 11.796 -25.095 1.00 70.25 202 ILE A O 1
ATOM 1507 N N . ALA A 1 203 ? -11.694 13.226 -25.265 1.00 74.25 203 ALA A N 1
ATOM 1508 C CA . ALA A 1 203 ? -12.533 14.411 -25.334 1.00 74.25 203 ALA A CA 1
ATOM 1509 C C . ALA A 1 203 ? -13.402 14.374 -26.597 1.00 74.25 203 ALA A C 1
ATOM 1511 O O . ALA A 1 203 ? -12.932 14.102 -27.706 1.00 74.25 203 ALA A O 1
ATOM 1512 N N . LYS A 1 204 ? -14.696 14.641 -26.420 1.00 68.25 204 LYS A N 1
ATOM 1513 C CA . LYS A 1 204 ? -15.674 14.655 -27.504 1.00 68.25 204 LYS A CA 1
ATOM 1514 C C . LYS A 1 204 ? -15.947 16.093 -27.917 1.00 68.25 204 LYS A C 1
ATOM 1516 O O . LYS A 1 204 ? -16.391 16.901 -27.109 1.00 68.25 204 LYS A O 1
ATOM 1521 N N . ASP A 1 205 ? -15.760 16.378 -29.198 1.00 70.38 205 ASP A N 1
ATOM 1522 C CA . ASP A 1 205 ? -16.289 17.598 -29.792 1.00 70.38 205 ASP A CA 1
ATOM 1523 C C . ASP A 1 205 ? -17.821 17.486 -29.887 1.00 70.38 205 ASP A C 1
ATOM 1525 O O . ASP A 1 205 ? -18.357 16.565 -30.510 1.00 70.38 205 ASP A O 1
ATOM 1529 N N . LEU A 1 206 ? -18.542 18.413 -29.253 1.00 68.31 206 LEU A N 1
ATOM 1530 C CA . LEU A 1 206 ? -20.008 18.442 -29.265 1.00 68.31 206 LEU A CA 1
ATOM 1531 C C . LEU A 1 206 ? -20.579 18.753 -30.661 1.00 68.31 206 LEU A C 1
ATOM 1533 O O . LEU A 1 206 ? -21.753 18.482 -30.910 1.00 68.31 206 LEU A O 1
ATOM 1537 N N . SER A 1 207 ? -19.758 19.277 -31.577 1.00 61.69 207 SER A N 1
ATOM 1538 C CA . SER A 1 207 ? -20.146 19.604 -32.952 1.00 61.69 207 SER A CA 1
ATOM 1539 C C . SER A 1 207 ? -19.950 18.455 -33.954 1.00 61.69 207 SER A C 1
ATOM 1541 O O . SER A 1 207 ? -20.596 18.450 -35.003 1.00 61.69 207 SER A O 1
ATOM 1543 N N . GLN A 1 208 ? -19.108 17.454 -33.650 1.00 59.44 208 GLN A N 1
ATOM 1544 C CA . GLN A 1 208 ? -18.803 16.339 -34.560 1.00 59.44 208 GLN A CA 1
ATOM 1545 C C . GLN A 1 208 ? -18.829 14.968 -33.865 1.00 59.44 208 GLN A C 1
ATOM 1547 O O . GLN A 1 208 ? -18.000 14.645 -33.018 1.00 59.44 208 GLN A O 1
ATOM 1552 N N . GLY A 1 209 ? -19.737 14.088 -34.300 1.00 58.16 209 GLY A N 1
ATOM 1553 C CA . GLY A 1 209 ? -19.826 12.707 -33.814 1.00 58.16 209 GLY A CA 1
ATOM 1554 C C . GLY A 1 209 ? -19.014 11.722 -34.659 1.00 58.16 209 GLY A C 1
ATOM 1555 O O . GLY A 1 209 ? -19.512 11.240 -35.672 1.00 58.16 209 GLY A O 1
ATOM 1556 N N . LYS A 1 210 ? -17.787 11.380 -34.238 1.00 56.88 210 LYS A N 1
ATOM 1557 C CA . LYS A 1 210 ? -16.932 10.366 -34.906 1.00 56.88 210 LYS A CA 1
ATOM 1558 C C . LYS A 1 210 ? -16.834 9.018 -34.174 1.00 56.88 210 LYS A C 1
ATOM 1560 O O . LYS A 1 210 ? -16.147 8.115 -34.646 1.00 56.88 210 LYS A O 1
ATOM 1565 N N . THR A 1 211 ? -17.509 8.846 -33.037 1.00 60.25 211 THR A N 1
ATOM 1566 C CA . THR A 1 211 ? -17.423 7.619 -32.229 1.00 60.25 211 THR A CA 1
ATOM 1567 C C . THR A 1 211 ? -18.443 6.560 -32.663 1.00 60.25 211 THR A C 1
ATOM 1569 O O . THR A 1 211 ? -19.615 6.847 -32.912 1.00 60.25 211 THR A O 1
ATOM 1572 N N . LYS A 1 212 ? -18.003 5.296 -32.753 1.00 55.72 212 LYS A N 1
ATOM 1573 C CA . LYS A 1 212 ? -18.895 4.150 -32.993 1.00 55.72 212 LYS A CA 1
ATOM 1574 C C . LYS A 1 212 ? -19.730 3.873 -31.738 1.00 55.72 212 LYS A C 1
ATOM 1576 O O . LYS A 1 212 ? -19.196 3.802 -30.635 1.00 55.72 212 LYS A O 1
ATOM 1581 N N . THR A 1 213 ? -21.041 3.697 -31.914 1.00 57.56 213 THR A N 1
ATOM 1582 C CA . THR A 1 213 ? -21.961 3.341 -30.818 1.00 57.56 213 THR A CA 1
ATOM 1583 C C . THR A 1 213 ? -21.554 1.985 -30.223 1.00 57.56 213 THR A C 1
ATOM 1585 O O . THR A 1 213 ? -21.350 1.038 -30.978 1.00 57.56 213 THR A O 1
ATOM 1588 N N . GLY A 1 214 ? -21.425 1.897 -28.893 1.00 57.50 214 GLY A N 1
ATOM 1589 C CA . GLY A 1 214 ? -21.094 0.657 -28.171 1.00 57.50 214 GLY A CA 1
ATOM 1590 C C . GLY A 1 214 ? -19.625 0.485 -27.756 1.00 57.50 214 GLY A C 1
ATOM 1591 O O . GLY A 1 214 ? -19.319 -0.454 -27.029 1.00 57.50 214 GLY A O 1
ATOM 1592 N N . ALA A 1 215 ? -18.719 1.384 -28.154 1.00 60.22 215 ALA A N 1
ATOM 1593 C CA . ALA A 1 215 ? -17.370 1.438 -27.590 1.00 60.22 215 ALA A CA 1
ATOM 1594 C C . ALA A 1 215 ? -17.404 2.247 -26.284 1.00 60.22 215 ALA A C 1
ATOM 1596 O O . ALA A 1 215 ? -17.418 3.476 -26.322 1.00 60.22 215 ALA A O 1
ATOM 1597 N N . GLY A 1 216 ? -17.471 1.571 -25.134 1.00 62.81 216 GLY A N 1
ATOM 1598 C CA . GLY A 1 216 ? -17.270 2.231 -23.842 1.00 62.81 216 GLY A CA 1
ATOM 1599 C C . GLY A 1 216 ? -15.869 2.844 -23.794 1.00 62.81 216 GLY A C 1
ATOM 1600 O O . GLY A 1 216 ? -14.888 2.145 -24.041 1.00 62.81 216 GLY A O 1
ATOM 1601 N N . MET A 1 217 ? -15.777 4.145 -23.526 1.00 65.06 217 MET A N 1
ATOM 1602 C CA . MET A 1 217 ? -14.516 4.874 -23.374 1.00 65.06 217 MET A CA 1
ATOM 1603 C C . MET A 1 217 ? -14.542 5.669 -22.071 1.00 65.06 217 MET A C 1
ATOM 1605 O O . MET A 1 217 ? -15.575 6.229 -21.715 1.00 65.06 217 MET A O 1
ATOM 1609 N N . GLY A 1 218 ? -13.394 5.729 -21.396 1.00 69.31 218 GLY A N 1
ATOM 1610 C CA . GLY A 1 218 ? -13.221 6.418 -20.118 1.00 69.31 218 GLY A CA 1
ATOM 1611 C C . GLY A 1 218 ? -13.140 5.481 -18.915 1.00 69.31 218 GLY A C 1
ATOM 1612 O O . GLY A 1 218 ? -13.412 4.282 -19.002 1.00 69.31 218 GLY A O 1
ATOM 1613 N N . THR A 1 219 ? -12.729 6.044 -17.783 1.00 77.62 219 THR A N 1
ATOM 1614 C CA . THR A 1 219 ? -12.568 5.320 -16.520 1.00 77.62 219 THR A CA 1
ATOM 1615 C C . THR A 1 219 ? -13.916 5.200 -15.816 1.00 77.62 219 THR A C 1
ATOM 1617 O O . THR A 1 219 ? -14.522 6.206 -15.456 1.00 77.62 219 THR A O 1
ATOM 1620 N N . VAL A 1 220 ? -14.374 3.961 -15.616 1.00 80.88 220 VAL A N 1
ATOM 1621 C CA . VAL A 1 220 ? -15.710 3.612 -15.092 1.00 80.88 220 VAL A CA 1
ATOM 1622 C C . VAL A 1 220 ? -16.041 4.326 -13.776 1.00 80.88 220 VAL A C 1
ATOM 1624 O O . VAL A 1 220 ? -17.159 4.812 -13.618 1.00 80.88 220 VAL A O 1
ATOM 1627 N N . ASP A 1 221 ? -15.062 4.444 -12.877 1.00 80.50 221 ASP A N 1
ATOM 1628 C CA . ASP A 1 221 ? -15.240 4.997 -11.527 1.00 80.50 221 ASP A CA 1
ATOM 1629 C C . ASP A 1 221 ? -15.557 6.504 -11.496 1.00 80.50 221 ASP A C 1
ATOM 1631 O O . ASP A 1 221 ? -16.090 6.997 -10.506 1.00 80.50 221 ASP A O 1
ATOM 1635 N N . TYR A 1 222 ? -15.273 7.231 -12.581 1.00 81.81 222 TYR A N 1
ATOM 1636 C CA . TYR A 1 222 ? -15.515 8.677 -12.705 1.00 81.81 222 TYR A CA 1
ATOM 1637 C C . TYR A 1 222 ? -16.661 8.999 -13.669 1.00 81.81 222 TYR A C 1
ATOM 1639 O O . TYR A 1 222 ? -16.952 10.162 -13.939 1.00 81.81 222 TYR A O 1
ATOM 1647 N N . MET A 1 223 ? -17.287 7.965 -14.231 1.00 86.12 223 MET A N 1
ATOM 1648 C CA . MET A 1 223 ? -18.229 8.100 -15.328 1.00 86.12 223 MET A CA 1
ATOM 1649 C C . MET A 1 223 ? -19.629 8.408 -14.783 1.00 86.12 223 MET A C 1
ATOM 1651 O O . MET A 1 223 ? -20.164 7.672 -13.951 1.00 86.12 223 MET A O 1
ATOM 1655 N N . ALA A 1 224 ? -20.236 9.489 -15.263 1.00 88.19 224 ALA A N 1
ATOM 1656 C CA . ALA A 1 224 ? -21.562 9.904 -14.836 1.00 88.19 224 ALA A CA 1
ATOM 1657 C C . ALA A 1 224 ? -22.636 8.875 -15.260 1.00 88.19 224 ALA A C 1
ATOM 1659 O O . ALA A 1 224 ? -22.515 8.263 -16.328 1.00 88.19 224 ALA A O 1
ATOM 1660 N N . PRO A 1 225 ? -23.712 8.668 -14.474 1.00 87.19 225 PRO A N 1
ATOM 1661 C CA . PRO A 1 225 ? -24.755 7.677 -14.773 1.00 87.19 225 PRO A CA 1
ATOM 1662 C C . PRO A 1 225 ? -25.378 7.817 -16.175 1.00 87.19 225 PRO A C 1
ATOM 1664 O O . PRO A 1 225 ? -25.724 6.828 -16.831 1.00 87.19 225 PRO A O 1
ATOM 1667 N N . GLU A 1 226 ? -25.498 9.047 -16.671 1.00 85.75 226 GLU A N 1
ATOM 1668 C CA . GLU A 1 226 ? -25.987 9.376 -18.009 1.00 85.75 226 GLU A CA 1
ATOM 1669 C C . GLU A 1 226 ? -25.071 8.869 -19.133 1.00 85.75 226 GLU A C 1
ATOM 1671 O O . GLU A 1 226 ? -25.559 8.551 -20.215 1.00 85.75 226 GLU A O 1
ATOM 1676 N N . GLN A 1 227 ? -23.767 8.702 -18.886 1.00 84.88 227 GLN A N 1
ATOM 1677 C CA . GLN A 1 227 ? -22.825 8.153 -19.870 1.00 84.88 227 GLN A CA 1
ATOM 1678 C C . GLN A 1 227 ? -23.070 6.658 -20.126 1.00 84.88 227 GLN A C 1
ATOM 1680 O O . GLN A 1 227 ? -22.822 6.184 -21.234 1.00 84.88 227 GLN A O 1
ATOM 1685 N N . TYR A 1 228 ? -23.611 5.926 -19.144 1.00 81.69 228 TYR A N 1
ATOM 1686 C CA . TYR A 1 228 ? -23.979 4.511 -19.291 1.00 81.69 228 TYR A CA 1
ATOM 1687 C C . TYR A 1 228 ? -25.342 4.305 -19.944 1.00 81.69 228 TYR A C 1
ATOM 1689 O O . TYR A 1 228 ? -25.555 3.309 -20.633 1.00 81.69 228 TYR A O 1
ATOM 1697 N N . THR A 1 229 ? -26.275 5.224 -19.700 1.00 80.88 229 THR A N 1
ATOM 1698 C CA . THR A 1 229 ? -27.650 5.118 -20.202 1.00 80.88 229 THR A CA 1
ATOM 1699 C C . THR A 1 229 ? -27.795 5.697 -21.607 1.00 80.88 229 THR A C 1
ATOM 1701 O O . THR A 1 229 ? -28.405 5.054 -22.460 1.00 80.88 229 THR A O 1
ATOM 1704 N N . ASP A 1 230 ? -27.206 6.865 -21.881 1.00 80.62 230 ASP A N 1
ATOM 1705 C CA . ASP A 1 230 ? -27.218 7.493 -23.204 1.00 80.62 230 ASP A CA 1
ATOM 1706 C C . ASP A 1 230 ? -25.983 8.384 -23.445 1.00 80.62 230 ASP A C 1
ATOM 1708 O O . ASP A 1 230 ? -26.036 9.617 -23.400 1.00 80.62 230 ASP A O 1
ATOM 1712 N N . ALA A 1 231 ? -24.866 7.749 -23.817 1.00 77.00 231 ALA A N 1
ATOM 1713 C CA . ALA A 1 231 ? -23.612 8.423 -24.168 1.00 77.00 231 ALA A CA 1
ATOM 1714 C C . ALA A 1 231 ? -23.731 9.457 -25.313 1.00 77.00 231 ALA A C 1
ATOM 1716 O O . ALA A 1 231 ? -22.831 10.281 -25.518 1.00 77.00 231 ALA A O 1
ATOM 1717 N N . LYS A 1 232 ? -24.811 9.428 -26.111 1.00 75.75 232 LYS A N 1
ATOM 1718 C CA . LYS A 1 232 ? -24.989 10.382 -27.216 1.00 75.75 232 LYS A CA 1
ATOM 1719 C C . LYS A 1 232 ? -25.443 11.748 -26.719 1.00 75.75 232 LYS A C 1
ATOM 1721 O O . LYS A 1 232 ? -25.066 12.738 -27.345 1.00 75.75 232 LYS A O 1
ATOM 1726 N N . ARG A 1 233 ? -26.201 11.790 -25.619 1.00 78.38 233 ARG A N 1
ATOM 1727 C CA . ARG A 1 233 ? -26.827 13.000 -25.062 1.00 78.38 233 ARG A CA 1
ATOM 1728 C C . ARG A 1 233 ? -26.112 13.570 -23.838 1.00 78.38 233 ARG A C 1
ATOM 1730 O O . ARG A 1 233 ? -26.627 14.499 -23.227 1.00 78.38 233 ARG A O 1
ATOM 1737 N N . VAL A 1 234 ? -24.947 13.025 -23.502 1.00 84.06 234 VAL A N 1
ATOM 1738 C CA . VAL A 1 234 ? -24.072 13.550 -22.450 1.00 84.06 234 VAL A CA 1
ATOM 1739 C C . VAL A 1 234 ? -23.684 14.994 -22.763 1.00 84.06 234 VAL A C 1
ATOM 1741 O O . VAL A 1 234 ? -23.314 15.308 -23.897 1.00 84.06 234 VAL A O 1
ATOM 1744 N N . ASP A 1 235 ? -23.757 15.847 -21.747 1.00 83.81 235 ASP A N 1
ATOM 1745 C CA . ASP A 1 235 ? -23.342 17.245 -21.784 1.00 83.81 235 ASP A CA 1
ATOM 1746 C C . ASP A 1 235 ? -22.325 17.542 -20.666 1.00 83.81 235 ASP A C 1
ATOM 1748 O O . ASP A 1 235 ? -21.900 16.644 -19.939 1.00 83.81 235 ASP A O 1
ATOM 1752 N N . GLN A 1 236 ? -21.937 18.811 -20.526 1.00 87.31 236 GLN A N 1
ATOM 1753 C CA . GLN A 1 236 ? -20.953 19.305 -19.550 1.00 87.31 236 GLN A CA 1
ATOM 1754 C C . GLN A 1 236 ? -21.229 18.930 -18.078 1.00 87.31 236 GLN A C 1
ATOM 1756 O O . GLN A 1 236 ? -20.347 19.066 -17.233 1.00 87.31 236 GLN A O 1
ATOM 1761 N N . ARG A 1 237 ? -22.440 18.471 -17.727 1.00 89.31 237 ARG A N 1
ATOM 1762 C CA . ARG A 1 237 ? -22.750 18.000 -16.366 1.00 89.31 237 ARG A CA 1
ATOM 1763 C C . ARG A 1 237 ? -21.974 16.739 -15.999 1.00 89.31 237 ARG A C 1
ATOM 1765 O O . ARG A 1 237 ? -21.652 16.571 -14.824 1.00 89.31 237 ARG A O 1
ATOM 1772 N N . ALA A 1 238 ? -21.610 15.919 -16.983 1.00 87.12 238 ALA A N 1
ATOM 1773 C CA . ALA A 1 238 ? -20.768 14.752 -16.750 1.00 87.12 238 ALA A CA 1
ATOM 1774 C C . ALA A 1 238 ? -19.361 15.143 -16.268 1.00 87.12 238 ALA A C 1
ATOM 1776 O O . ALA A 1 238 ? -18.816 14.470 -15.398 1.00 87.12 238 ALA A O 1
ATOM 1777 N N . ASP A 1 239 ? -18.812 16.268 -16.741 1.00 85.00 239 ASP A N 1
ATOM 1778 C CA . ASP A 1 239 ? -17.517 16.776 -16.268 1.00 85.00 239 ASP A CA 1
ATOM 1779 C C . ASP A 1 239 ? -17.599 17.242 -14.806 1.00 85.00 239 ASP A C 1
ATOM 1781 O O . ASP A 1 239 ? -16.692 16.994 -14.013 1.00 85.00 239 ASP A O 1
ATOM 1785 N N . VAL A 1 240 ? -18.717 17.869 -14.415 1.00 86.88 240 VAL A N 1
ATOM 1786 C CA . VAL A 1 240 ? -18.972 18.273 -13.019 1.00 86.88 240 VAL A CA 1
ATOM 1787 C C . VAL A 1 240 ? -19.115 17.051 -12.110 1.00 86.88 240 VAL A C 1
ATOM 1789 O O . VAL A 1 240 ? -18.599 17.055 -10.993 1.00 86.88 240 VAL A O 1
ATOM 1792 N N . TYR A 1 241 ? -19.784 15.997 -12.584 1.00 87.69 241 TYR A N 1
ATOM 1793 C CA . TYR A 1 241 ? -19.877 14.729 -11.864 1.00 87.69 241 TYR A CA 1
ATOM 1794 C C . TYR A 1 241 ? -18.493 14.103 -11.666 1.00 87.69 241 TYR A C 1
ATOM 1796 O O . TYR A 1 241 ? -18.123 13.790 -10.537 1.00 87.69 241 TYR A O 1
ATOM 1804 N N . ALA A 1 242 ? -17.709 13.977 -12.740 1.00 83.12 242 ALA A N 1
ATOM 1805 C CA . ALA A 1 242 ? -16.365 13.406 -12.695 1.00 83.12 242 ALA A CA 1
ATOM 1806 C C . ALA A 1 242 ? -15.435 14.194 -11.757 1.00 83.12 242 ALA A C 1
ATOM 1808 O O . ALA A 1 242 ? -14.682 13.597 -10.985 1.00 83.12 242 ALA A O 1
ATOM 1809 N N . LEU A 1 243 ? -15.539 15.529 -11.757 1.00 81.50 243 LEU A N 1
ATOM 1810 C CA . LEU A 1 243 ? -14.819 16.385 -10.816 1.00 81.50 243 LEU A CA 1
ATOM 1811 C C . LEU A 1 243 ? -15.229 16.114 -9.362 1.00 81.50 243 LEU A C 1
ATOM 1813 O O . LEU A 1 243 ? -14.368 16.071 -8.495 1.00 81.50 243 LEU A O 1
ATOM 1817 N N . GLY A 1 244 ? -16.519 15.902 -9.087 1.00 76.88 244 GLY A N 1
ATOM 1818 C CA . GLY A 1 244 ? -17.005 15.566 -7.743 1.00 76.88 244 GLY A CA 1
ATOM 1819 C C . GLY A 1 244 ? -16.596 14.172 -7.249 1.00 76.88 244 GLY A C 1
ATOM 1820 O O . GLY A 1 244 ? -16.650 13.917 -6.048 1.00 76.88 244 GLY A O 1
ATOM 1821 N N . MET A 1 245 ? -16.193 13.282 -8.158 1.00 75.94 245 MET A N 1
ATOM 1822 C CA . MET A 1 245 ? -15.661 11.950 -7.845 1.00 75.94 245 MET A CA 1
ATOM 1823 C C . MET A 1 245 ? -14.144 11.950 -7.580 1.00 75.94 245 MET A C 1
ATOM 1825 O O . MET A 1 245 ? -13.607 10.912 -7.190 1.00 75.94 245 MET A O 1
ATOM 1829 N N . THR A 1 246 ? -13.460 13.078 -7.813 1.00 62.91 246 THR A N 1
ATOM 1830 C CA . THR 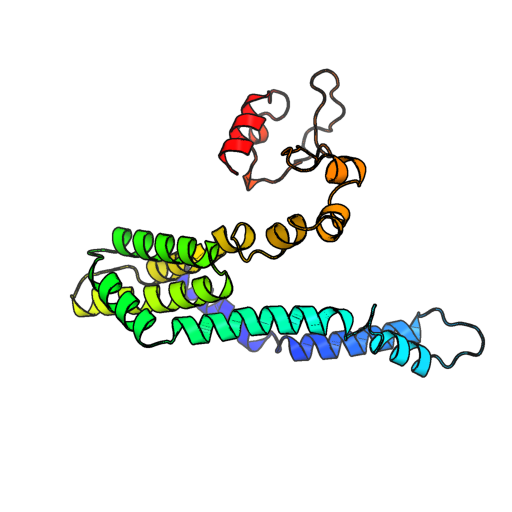A 1 246 ? -12.016 13.266 -7.570 1.00 62.91 246 THR A CA 1
ATOM 1831 C C . THR A 1 246 ? -11.763 13.761 -6.150 1.00 62.91 246 THR A C 1
ATOM 1833 O O . THR A 1 246 ? -10.824 13.233 -5.513 1.00 62.91 246 THR A O 1
#

Mean predicted aligned error: 11.51 Å

Solvent-accessible surface area (backbone atoms only — not comparable to full-atom values): 13827 Å² total; per-residue (Å²): 108,69,69,60,52,52,51,54,51,50,54,53,48,69,72,68,59,71,57,70,66,57,52,50,52,51,52,50,53,51,50,51,53,50,42,72,76,70,54,87,73,65,92,90,58,60,67,65,59,54,50,50,52,50,45,67,24,64,83,80,19,70,47,48,51,45,68,57,52,50,52,54,50,48,45,38,50,51,17,41,54,56,48,66,33,70,69,48,49,51,53,42,55,63,56,29,67,67,48,86,40,46,68,54,36,21,51,53,29,18,51,52,5,23,55,38,2,24,61,32,38,39,29,5,49,45,42,6,51,53,38,21,54,46,29,46,49,47,30,54,76,69,72,42,82,55,60,51,70,56,24,47,53,21,9,51,36,7,66,74,33,18,62,81,11,78,60,8,70,63,55,57,33,55,78,36,70,80,44,29,52,76,80,39,62,62,78,63,60,73,59,66,90,67,91,75,90,80,88,59,92,79,65,75,59,93,88,56,90,86,74,68,90,87,68,87,77,83,64,73,90,42,54,34,74,54,54,78,75,42,60,86,75,60,56,76,64,40,58,55,45,27,57,74,65,107

pLDDT: mean 86.23, std 10.16, range [55.72, 97.81]